Protein AF-A0A084AZI2-F1 (afdb_monomer_lite)

Radius of gyration: 21.78 Å; chains: 1; bounding box: 52×47×60 Å

Secondary structure (DSSP, 8-state):
--EE----HHHHHHHHHTT-GGGGGGS--SSTTEEEEEEEE-TT-EEEEEEEEEETTEEEEEEEEE-SS--S----EEEEEEEE-SSHHHHHHHHHHHHHHHHH--HHHHHHHHHHHHHT-----STTS-TT-HHHHHHHHHHHHHHHHHHTTT-SSPPPTTTTT----GGGT-TT----TT--TT-SS-EETTTHHHHHHHHHHTT-GGGGHHHHHHHHHHHHHHHHHHHHHH--SS----SEE-TTSPBP--

Organism: Stachybotrys chartarum (strain CBS 109288 / IBT 7711) (NCBI:txid1280523)

pLDDT: mean 93.21, std 4.09, range [63.84, 98.06]

Structure (mmCIF, N/CA/C/O backbone):
data_AF-A0A084AZI2-F1
#
_entry.id   AF-A0A084AZI2-F1
#
loop_
_atom_site.group_PDB
_atom_site.id
_atom_site.type_symbol
_atom_site.label_atom_id
_atom_site.label_alt_id
_atom_site.label_comp_id
_atom_site.label_asym_id
_atom_site.label_entity_id
_atom_site.label_seq_id
_atom_site.pdbx_PDB_ins_code
_atom_site.Cartn_x
_atom_site.Cartn_y
_atom_site.Cartn_z
_atom_site.occupancy
_atom_site.B_iso_or_equiv
_atom_site.auth_seq_id
_atom_site.auth_comp_id
_atom_site.auth_asym_id
_atom_site.auth_atom_id
_atom_site.pdbx_PDB_model_num
ATOM 1 N N . MET A 1 1 ? -12.463 15.803 -3.977 1.00 71.81 1 MET A N 1
ATOM 2 C CA . MET A 1 1 ? -11.148 15.971 -4.612 1.00 71.81 1 MET A CA 1
ATOM 3 C C . MET A 1 1 ? -10.381 14.684 -4.379 1.00 71.81 1 MET A C 1
ATOM 5 O O . MET A 1 1 ? -10.222 14.304 -3.223 1.00 71.81 1 MET A O 1
ATOM 9 N N . SER A 1 2 ? -10.079 13.957 -5.449 1.00 91.06 2 SER A N 1
ATOM 10 C CA . SER A 1 2 ? -9.084 12.880 -5.474 1.00 91.06 2 SER A CA 1
ATOM 11 C C . SER A 1 2 ? -7.707 13.485 -5.763 1.00 91.06 2 SER A C 1
ATOM 13 O O . SER A 1 2 ? -7.613 14.654 -6.146 1.00 91.06 2 SER A O 1
ATOM 15 N N . HIS A 1 3 ? -6.649 12.713 -5.540 1.00 93.12 3 HIS A N 1
ATOM 16 C CA . HIS A 1 3 ? -5.317 13.013 -6.052 1.00 93.12 3 HIS A CA 1
ATOM 17 C C . HIS A 1 3 ? -4.996 12.021 -7.164 1.00 93.12 3 HIS A C 1
ATOM 19 O O . HIS A 1 3 ? -5.172 10.823 -6.959 1.00 93.12 3 HIS A O 1
ATOM 25 N N . ARG A 1 4 ? -4.510 12.513 -8.303 1.00 95.00 4 ARG A N 1
ATOM 26 C CA . ARG A 1 4 ? -4.087 11.703 -9.443 1.00 95.00 4 ARG A CA 1
ATOM 27 C C . ARG A 1 4 ? -2.650 12.043 -9.801 1.00 95.00 4 ARG A C 1
ATOM 29 O O . ARG A 1 4 ? -2.303 13.214 -9.940 1.00 95.00 4 ARG A O 1
ATOM 36 N N . ASN A 1 5 ? -1.836 11.015 -9.987 1.00 94.81 5 ASN A N 1
ATOM 37 C CA . ASN A 1 5 ? -0.466 11.173 -10.451 1.00 94.81 5 ASN A CA 1
ATOM 38 C C . ASN A 1 5 ? -0.448 11.494 -11.955 1.00 94.81 5 ASN A C 1
ATOM 40 O O . ASN A 1 5 ? -0.453 10.591 -12.792 1.00 94.81 5 ASN A O 1
ATOM 44 N N . GLU A 1 6 ? -0.427 12.782 -12.294 1.00 93.00 6 GLU A N 1
ATOM 45 C CA . GLU A 1 6 ? -0.327 13.264 -13.684 1.00 93.00 6 GLU A CA 1
ATOM 46 C C . GLU A 1 6 ? 1.122 13.352 -14.182 1.00 93.00 6 GLU A C 1
ATOM 48 O O . GLU A 1 6 ? 1.381 13.336 -15.382 1.00 93.00 6 GLU A O 1
ATOM 53 N N . GLN A 1 7 ? 2.076 13.446 -13.256 1.00 92.75 7 GLN A N 1
ATOM 54 C CA . GLN A 1 7 ? 3.504 13.559 -13.538 1.00 92.75 7 GLN A CA 1
ATOM 55 C C . GLN A 1 7 ? 4.277 12.533 -12.713 1.00 92.75 7 GLN A C 1
ATOM 57 O O . GLN A 1 7 ? 3.850 12.149 -11.622 1.00 92.75 7 GLN A O 1
ATOM 62 N N . MET A 1 8 ? 5.443 12.119 -13.211 1.00 91.69 8 MET A N 1
ATOM 63 C CA . MET A 1 8 ? 6.304 11.153 -12.528 1.00 91.69 8 MET A CA 1
ATOM 64 C C . MET A 1 8 ? 7.765 11.625 -12.456 1.00 91.69 8 MET A C 1
ATOM 66 O O . MET A 1 8 ? 8.657 10.948 -12.965 1.00 91.69 8 MET A O 1
ATOM 70 N N . PRO A 1 9 ? 8.061 12.745 -11.775 1.00 91.69 9 PRO A N 1
ATOM 71 C CA . PRO A 1 9 ? 9.419 13.292 -11.732 1.00 91.69 9 PRO A CA 1
ATOM 72 C C . PRO A 1 9 ? 10.453 12.306 -11.161 1.00 91.69 9 PRO A C 1
ATOM 74 O O . PRO A 1 9 ? 11.600 12.292 -11.600 1.00 91.69 9 PRO A O 1
ATOM 77 N N . LEU A 1 10 ? 10.050 11.449 -10.212 1.00 88.94 10 LEU A N 1
ATOM 78 C CA . LEU A 1 10 ? 10.921 10.401 -9.672 1.00 88.94 10 LEU A CA 1
ATOM 79 C C . LEU A 1 10 ? 11.242 9.320 -10.715 1.00 88.94 10 LEU A C 1
ATOM 81 O O . LEU A 1 10 ? 12.391 8.904 -10.816 1.00 88.94 10 LEU A O 1
ATOM 85 N N . TRP A 1 11 ? 10.248 8.899 -11.499 1.00 92.19 11 TRP A N 1
ATOM 86 C CA . TRP A 1 11 ? 10.429 7.940 -12.591 1.00 92.19 11 TRP A CA 1
ATOM 87 C C . TRP A 1 11 ? 11.350 8.505 -13.670 1.00 92.19 11 TRP A C 1
ATOM 89 O O . TRP A 1 11 ? 12.290 7.842 -14.096 1.00 92.19 11 TRP A O 1
ATOM 99 N N . ASP A 1 12 ? 11.129 9.762 -14.060 1.00 93.69 12 ASP A N 1
ATOM 100 C CA . ASP A 1 12 ? 11.942 10.436 -15.071 1.00 93.69 12 ASP A CA 1
ATOM 101 C C . ASP A 1 12 ? 13.404 10.541 -14.639 1.00 93.69 12 ASP A C 1
ATOM 103 O O . ASP A 1 12 ? 14.311 10.234 -15.415 1.00 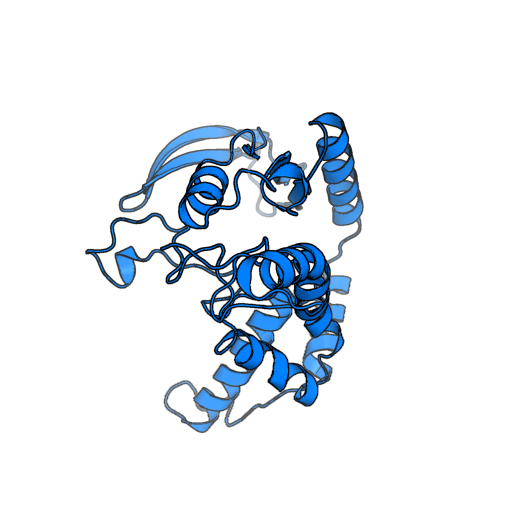93.69 12 ASP A O 1
ATOM 107 N N . PHE A 1 13 ? 13.635 10.917 -13.380 1.00 93.88 13 PHE A N 1
ATOM 108 C CA . PHE A 1 13 ? 14.965 10.923 -12.786 1.00 93.88 13 PHE A CA 1
ATOM 109 C C . PHE A 1 13 ? 15.597 9.525 -12.780 1.00 93.88 13 PHE A C 1
ATOM 111 O O . PHE A 1 13 ? 16.745 9.368 -13.198 1.00 93.88 13 PHE A O 1
ATOM 118 N N . GLN A 1 14 ? 14.853 8.509 -12.338 1.00 93.56 14 GLN A N 1
ATOM 119 C CA . GLN A 1 14 ? 15.339 7.137 -12.217 1.00 93.56 14 GLN A CA 1
ATOM 120 C C . GLN A 1 14 ? 15.735 6.535 -13.568 1.00 93.56 14 GLN A C 1
ATOM 122 O O . GLN A 1 14 ? 16.820 5.962 -13.674 1.00 93.56 14 GLN A O 1
ATOM 127 N N . LEU A 1 15 ? 14.902 6.689 -14.604 1.00 95.31 15 LEU A N 1
ATOM 128 C CA . LEU A 1 15 ? 15.207 6.167 -15.939 1.00 95.31 15 LEU A CA 1
ATOM 129 C C . LEU A 1 15 ? 16.447 6.825 -16.533 1.00 95.31 15 LEU A C 1
ATOM 131 O O . LEU A 1 15 ? 17.310 6.129 -17.070 1.00 95.31 15 LEU A O 1
ATOM 135 N N . LYS A 1 16 ? 16.587 8.141 -16.362 1.00 95.69 16 LYS A N 1
ATOM 136 C CA . LYS A 1 16 ? 17.777 8.866 -16.807 1.00 95.69 16 LYS A CA 1
ATOM 137 C C . LYS A 1 16 ? 19.033 8.406 -16.077 1.00 95.69 16 LYS A C 1
ATOM 139 O O . LYS A 1 16 ? 20.051 8.138 -16.713 1.00 95.69 16 LYS A O 1
ATOM 144 N N . GLN A 1 17 ? 18.956 8.283 -14.753 1.00 95.06 17 GLN A N 1
ATOM 145 C CA . GLN A 1 17 ? 20.072 7.846 -13.913 1.00 95.06 17 GLN A CA 1
ATOM 146 C C . GLN A 1 17 ? 20.533 6.421 -14.253 1.00 95.06 17 GLN A C 1
ATOM 148 O O . GLN A 1 17 ? 21.714 6.112 -14.121 1.00 95.06 17 GLN A O 1
ATOM 153 N N . GLN A 1 18 ? 19.613 5.561 -14.691 1.00 93.88 18 GLN A N 1
ATOM 154 C CA . GLN A 1 18 ? 19.893 4.168 -15.046 1.00 93.88 18 GLN A CA 1
ATOM 155 C C . GLN A 1 18 ? 20.101 3.945 -16.549 1.00 93.88 18 GLN A C 1
ATOM 157 O O . GLN A 1 18 ? 20.264 2.803 -16.963 1.00 93.88 18 GLN A O 1
ATOM 162 N N . HIS A 1 19 ? 20.119 4.998 -17.374 1.00 94.88 19 HIS A N 1
ATOM 163 C CA . HIS A 1 19 ? 20.247 4.897 -18.833 1.00 94.88 19 HIS A CA 1
ATOM 164 C C . HIS A 1 19 ? 19.160 4.017 -19.480 1.00 94.88 19 HIS A C 1
ATOM 166 O O . HIS A 1 19 ? 19.468 3.108 -20.255 1.00 94.88 19 HIS A O 1
ATOM 172 N N . LEU A 1 20 ? 17.893 4.274 -19.142 1.00 96.19 20 LEU A N 1
ATOM 173 C CA . LEU A 1 20 ? 16.713 3.519 -19.588 1.00 96.19 20 LEU A CA 1
ATOM 174 C C . LEU A 1 20 ? 15.710 4.347 -20.410 1.00 96.19 20 LEU A C 1
ATOM 176 O O . LEU A 1 20 ? 14.629 3.857 -20.728 1.00 96.19 20 LEU A O 1
ATOM 180 N N . ASP A 1 21 ? 16.029 5.597 -20.755 1.00 96.31 21 ASP A N 1
ATOM 181 C CA . ASP A 1 21 ? 15.096 6.480 -21.470 1.00 96.31 21 ASP A CA 1
ATOM 182 C C . ASP A 1 21 ? 14.646 5.927 -22.831 1.00 96.31 21 ASP A C 1
ATOM 184 O O . ASP A 1 21 ? 13.484 6.077 -23.197 1.00 96.31 21 ASP A O 1
ATOM 188 N N . ASP A 1 22 ? 15.531 5.245 -23.560 1.00 96.50 22 ASP A N 1
ATOM 189 C CA . ASP A 1 22 ? 15.252 4.655 -24.877 1.00 96.50 22 ASP A CA 1
ATOM 190 C C . ASP A 1 22 ? 14.296 3.451 -24.828 1.00 96.50 22 ASP A C 1
ATOM 192 O O . ASP A 1 22 ? 13.740 3.059 -25.851 1.00 96.50 22 ASP A O 1
ATOM 196 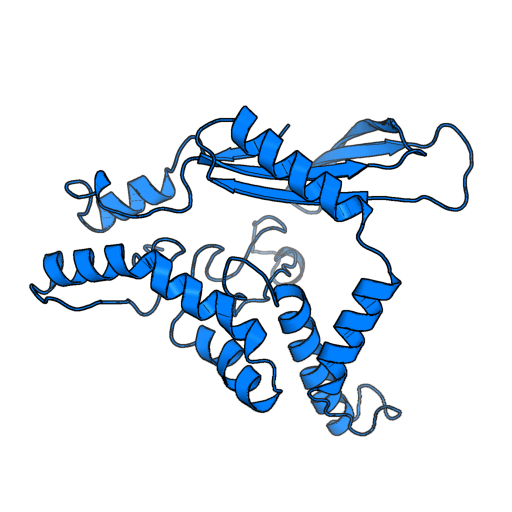N N . VAL A 1 23 ? 14.085 2.872 -23.645 1.00 96.25 23 VAL A N 1
ATOM 197 C CA . VAL A 1 23 ? 13.208 1.710 -23.415 1.00 96.25 23 VAL A CA 1
ATOM 198 C C . VAL A 1 23 ? 12.024 2.034 -22.502 1.00 96.25 23 VAL A C 1
ATOM 200 O O . VAL A 1 23 ? 11.309 1.131 -22.074 1.00 96.25 23 VAL A O 1
ATOM 203 N N . ARG A 1 24 ? 11.791 3.320 -22.218 1.00 95.44 24 ARG A N 1
ATOM 204 C CA . ARG A 1 24 ? 10.752 3.822 -21.307 1.00 95.44 24 ARG A CA 1
ATOM 205 C C . ARG A 1 24 ? 9.379 3.194 -21.532 1.00 95.44 24 ARG A C 1
ATOM 207 O O . ARG A 1 24 ? 8.767 2.738 -20.574 1.00 95.44 24 ARG A O 1
ATOM 214 N N . ASP A 1 25 ? 8.924 3.140 -22.779 1.00 94.75 25 ASP A N 1
ATOM 215 C CA . ASP A 1 25 ? 7.568 2.683 -23.118 1.00 94.75 25 ASP A CA 1
ATOM 216 C C . ASP A 1 25 ? 7.382 1.164 -22.967 1.00 94.75 25 ASP A C 1
ATOM 218 O O . ASP A 1 25 ? 6.263 0.659 -23.017 1.00 94.75 25 ASP A O 1
ATOM 222 N N . GLN A 1 26 ? 8.475 0.421 -22.766 1.00 96.00 26 GLN A N 1
ATOM 223 C CA . GLN A 1 26 ? 8.449 -1.016 -22.482 1.00 96.00 26 GLN A CA 1
ATOM 224 C C . GLN A 1 26 ? 8.394 -1.307 -20.977 1.00 96.00 26 GLN A C 1
ATOM 226 O O . GLN A 1 26 ? 8.134 -2.443 -20.579 1.00 96.00 26 GLN A O 1
ATOM 231 N N . LEU A 1 27 ? 8.676 -0.305 -20.138 1.00 96.25 27 LEU A N 1
ATOM 232 C CA . LEU A 1 27 ? 8.784 -0.473 -18.699 1.00 96.25 27 LEU A CA 1
ATOM 233 C C . LEU A 1 27 ? 7.424 -0.303 -18.019 1.00 96.25 27 LEU A C 1
ATOM 235 O O . LEU A 1 27 ? 6.751 0.719 -18.131 1.00 96.25 27 LEU A O 1
ATOM 239 N N . TYR A 1 28 ? 7.057 -1.305 -17.230 1.00 95.44 28 TYR A N 1
ATOM 240 C CA . TYR A 1 28 ? 5.923 -1.253 -16.323 1.00 95.44 28 TYR A CA 1
ATOM 241 C C . TYR A 1 28 ? 6.149 -0.206 -15.223 1.00 95.44 28 TYR A C 1
ATOM 243 O O . TYR A 1 28 ? 7.189 -0.206 -14.562 1.00 95.44 28 TYR A O 1
ATOM 251 N N . THR A 1 29 ? 5.145 0.635 -14.963 1.00 93.38 29 THR A N 1
ATOM 252 C CA . THR A 1 29 ? 5.116 1.529 -13.801 1.00 93.38 29 THR A CA 1
ATOM 253 C C . THR A 1 29 ? 3.711 1.595 -13.193 1.00 93.38 29 THR A C 1
ATOM 255 O O . THR A 1 29 ? 2.744 1.859 -13.909 1.00 93.38 29 THR A O 1
ATOM 258 N N . PRO A 1 30 ? 3.574 1.408 -11.868 1.00 92.81 30 PRO A N 1
ATOM 259 C CA . PRO A 1 30 ? 2.298 1.546 -11.171 1.00 92.81 30 PRO A CA 1
ATOM 260 C C . PRO A 1 30 ? 1.986 2.993 -10.753 1.00 92.81 30 PRO A C 1
ATOM 262 O O . PRO A 1 30 ? 1.019 3.231 -10.031 1.00 92.81 30 PRO A O 1
ATOM 265 N N . MET A 1 31 ? 2.845 3.960 -11.102 1.00 91.25 31 MET A N 1
ATOM 266 C CA . MET A 1 31 ? 2.761 5.325 -10.574 1.00 91.25 31 MET A CA 1
ATOM 267 C C . MET A 1 31 ? 1.943 6.260 -11.460 1.00 91.25 31 MET A C 1
ATOM 269 O O . MET A 1 31 ? 1.178 7.054 -10.914 1.00 91.25 31 MET A O 1
ATOM 273 N N . LEU A 1 32 ? 2.091 6.186 -12.788 1.00 93.12 32 LEU A N 1
ATOM 274 C CA . LEU A 1 32 ? 1.356 7.052 -13.716 1.00 93.12 32 LEU A CA 1
ATOM 275 C C . LEU A 1 32 ? -0.135 6.768 -13.618 1.00 93.12 32 LEU A C 1
ATOM 277 O O . LEU A 1 32 ? -0.516 5.602 -13.533 1.00 93.12 32 LEU A O 1
ATOM 281 N N . ASN A 1 33 ? -0.977 7.800 -13.667 1.00 95.19 33 ASN A N 1
ATOM 282 C CA . ASN A 1 33 ? -2.435 7.645 -13.663 1.00 95.19 33 ASN A CA 1
ATOM 283 C C . ASN A 1 33 ? -2.994 6.920 -12.426 1.00 95.19 33 ASN A C 1
ATOM 285 O O . ASN A 1 33 ? -4.175 6.580 -12.395 1.00 95.19 33 ASN A O 1
ATOM 289 N N . ASN A 1 34 ? -2.170 6.704 -11.396 1.00 95.00 34 ASN A N 1
ATOM 290 C CA . ASN A 1 34 ? -2.621 6.186 -10.118 1.00 95.00 34 ASN A CA 1
ATOM 291 C C . ASN A 1 34 ? -3.390 7.291 -9.396 1.00 95.00 34 ASN A C 1
ATOM 293 O O . ASN A 1 34 ? -2.852 8.371 -9.132 1.00 95.00 34 ASN A O 1
ATOM 297 N N . GLU A 1 35 ? -4.655 7.023 -9.105 1.00 95.88 35 GLU A N 1
ATOM 298 C CA . GLU A 1 35 ? -5.567 7.974 -8.495 1.00 95.88 35 GLU A CA 1
ATOM 299 C C . GLU A 1 35 ? -6.099 7.418 -7.179 1.00 95.88 35 GLU A C 1
ATOM 301 O O . GLU A 1 35 ? -6.474 6.246 -7.078 1.00 95.88 35 GLU A O 1
ATOM 306 N N . PHE A 1 36 ? -6.115 8.260 -6.146 1.00 93.88 36 PHE A N 1
ATOM 307 C CA . PHE A 1 36 ? -6.505 7.853 -4.807 1.00 93.88 36 PHE A CA 1
ATOM 308 C C . PHE A 1 36 ? -7.326 8.893 -4.052 1.00 93.88 36 PHE A C 1
ATOM 310 O O . PHE A 1 36 ? -7.186 10.110 -4.217 1.00 93.88 36 PHE A O 1
ATOM 317 N N . ARG A 1 37 ? -8.220 8.389 -3.192 1.00 91.50 37 ARG A N 1
ATOM 318 C CA . ARG A 1 37 ? -9.082 9.204 -2.331 1.00 91.50 37 ARG A CA 1
ATOM 319 C C . ARG A 1 37 ? -9.584 8.424 -1.120 1.00 91.50 37 ARG A C 1
ATOM 321 O O . ARG A 1 37 ? -9.945 7.254 -1.222 1.00 91.50 37 ARG A O 1
ATOM 328 N N . LEU A 1 38 ? -9.721 9.147 -0.010 1.00 90.75 38 LEU A N 1
ATOM 329 C CA . LEU A 1 38 ? -10.528 8.756 1.140 1.00 90.75 38 LEU A CA 1
ATOM 330 C C . LEU A 1 38 ? -11.964 9.279 0.985 1.00 90.75 38 LEU A C 1
ATOM 332 O O . LEU A 1 38 ? -12.192 10.483 0.816 1.00 90.75 38 LEU A O 1
ATOM 336 N N . TRP A 1 39 ? -12.937 8.383 1.066 1.00 89.75 39 TRP A N 1
ATOM 337 C CA . TRP A 1 39 ? -14.354 8.708 1.149 1.00 89.75 39 TRP A CA 1
ATOM 338 C C . TRP A 1 39 ? -14.850 8.435 2.566 1.00 89.75 39 TRP A C 1
ATOM 340 O O . TRP A 1 39 ? -14.660 7.343 3.096 1.00 89.75 39 TRP A O 1
ATOM 350 N N . ILE A 1 40 ? -15.468 9.442 3.181 1.00 90.94 40 ILE A N 1
ATOM 351 C CA . ILE A 1 40 ? -16.081 9.341 4.504 1.00 90.94 40 ILE A CA 1
ATOM 352 C C . ILE A 1 40 ? -17.535 9.764 4.367 1.00 90.94 40 ILE A C 1
ATOM 354 O O . ILE A 1 40 ? -17.823 10.833 3.823 1.00 90.94 40 ILE A O 1
ATOM 358 N N . TYR A 1 41 ? -18.437 8.946 4.890 1.00 89.44 41 TYR A N 1
ATOM 359 C CA . TYR A 1 41 ? -19.866 9.208 4.877 1.00 89.44 41 TYR A CA 1
ATOM 360 C C . TYR A 1 41 ? -20.503 8.873 6.215 1.00 89.44 41 TYR A C 1
ATOM 362 O O . TYR A 1 41 ? -20.136 7.911 6.885 1.00 89.44 41 TYR A O 1
ATOM 370 N N . SER A 1 42 ? -21.509 9.657 6.570 1.00 91.62 42 SER A N 1
ATOM 371 C CA . SER A 1 42 ? -22.456 9.332 7.621 1.00 91.62 42 SER A CA 1
ATOM 372 C C . SER A 1 42 ? -23.800 9.944 7.243 1.00 91.62 42 SER A C 1
ATOM 374 O O . SER A 1 42 ? -23.821 11.119 6.875 1.00 91.62 42 SER A O 1
ATOM 376 N N . PRO A 1 43 ? -24.928 9.227 7.391 1.00 90.56 43 PRO A N 1
ATOM 377 C CA . PRO A 1 43 ? -26.244 9.829 7.182 1.00 90.56 43 PRO A CA 1
ATOM 378 C C . PRO A 1 43 ? -26.567 10.891 8.250 1.00 90.56 43 PRO A C 1
ATOM 380 O O . PRO A 1 43 ? -27.537 11.632 8.126 1.00 90.56 43 PRO A O 1
ATOM 383 N N . GLN A 1 44 ? -25.768 10.961 9.321 1.00 94.75 44 GLN A N 1
ATOM 384 C CA . GLN A 1 44 ? -25.968 11.854 10.461 1.00 94.75 44 GLN A CA 1
ATOM 385 C C . GLN A 1 44 ? -25.072 13.093 10.426 1.00 94.75 44 GLN A C 1
ATOM 387 O O . GLN A 1 44 ? -25.199 13.943 11.308 1.00 94.75 44 GLN A O 1
ATOM 392 N N . LEU A 1 45 ? -24.150 13.183 9.465 1.00 95.00 45 LEU A N 1
ATOM 393 C CA . LEU A 1 45 ? -23.170 14.256 9.399 1.00 95.00 45 LEU A CA 1
ATOM 394 C C . LEU A 1 45 ? -23.216 14.949 8.041 1.00 95.00 45 LEU A C 1
ATOM 396 O O . LEU A 1 45 ? -23.430 14.327 7.005 1.00 95.00 45 LEU A O 1
ATOM 400 N N . ARG A 1 46 ? -22.944 16.250 8.051 1.00 94.44 46 ARG A N 1
ATOM 401 C CA . ARG A 1 46 ? -22.753 17.071 6.853 1.00 94.44 46 ARG A CA 1
ATOM 402 C C . ARG A 1 46 ? -21.346 17.666 6.836 1.00 94.44 46 ARG A C 1
ATOM 404 O O . ARG A 1 46 ? -20.752 17.806 7.912 1.00 94.44 46 ARG A O 1
ATOM 411 N N . PRO A 1 47 ? -20.815 18.054 5.663 1.00 94.44 47 PRO A N 1
ATOM 412 C CA . PRO A 1 47 ? -19.582 18.828 5.591 1.00 94.44 47 PRO A CA 1
ATOM 413 C C . PRO A 1 47 ? -19.636 20.027 6.544 1.00 94.44 47 PRO A C 1
ATOM 415 O O . PRO A 1 47 ? -20.597 20.796 6.537 1.00 94.44 47 PRO A O 1
ATOM 418 N N . GLY A 1 48 ? -18.641 20.122 7.419 1.00 94.12 48 GLY A N 1
ATOM 419 C CA . GLY A 1 48 ? -18.434 21.255 8.309 1.00 94.12 48 GLY A CA 1
ATOM 420 C C . GLY A 1 48 ? -17.425 22.241 7.727 1.00 94.12 48 GLY A C 1
ATOM 421 O O . GLY A 1 48 ? -17.164 22.273 6.523 1.00 94.12 48 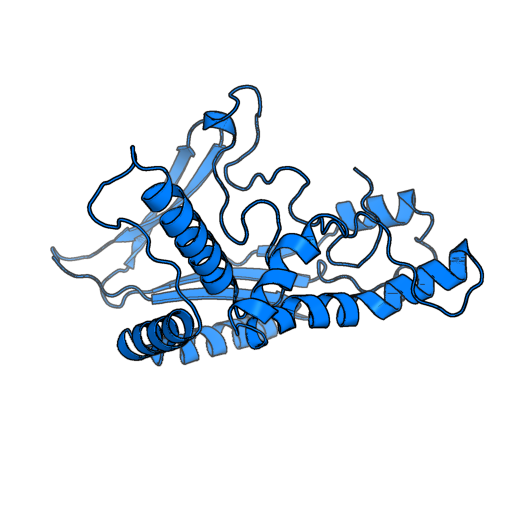GLY A O 1
ATOM 422 N N . ASN A 1 49 ? -16.821 23.036 8.606 1.00 94.81 49 ASN A N 1
ATOM 423 C CA . ASN A 1 49 ? -15.802 23.999 8.214 1.00 94.81 49 ASN A CA 1
ATOM 424 C C . ASN A 1 49 ? -14.539 23.296 7.708 1.00 94.81 49 ASN A C 1
ATOM 426 O O . ASN A 1 49 ? -14.086 22.293 8.269 1.00 94.81 49 ASN A O 1
ATOM 430 N N . ILE A 1 50 ? -13.944 23.872 6.670 1.00 95.81 50 ILE A N 1
ATOM 431 C CA . ILE A 1 50 ? -12.584 23.547 6.261 1.00 95.81 50 ILE A CA 1
ATOM 432 C C . ILE A 1 50 ? -11.648 24.407 7.103 1.00 95.81 50 ILE A C 1
ATOM 434 O O . ILE A 1 50 ? -11.787 25.628 7.139 1.00 95.81 50 ILE A O 1
ATOM 438 N N . THR A 1 51 ? -10.703 23.771 7.783 1.00 96.44 51 THR A N 1
ATOM 439 C CA . THR A 1 51 ? -9.703 24.451 8.606 1.00 96.44 51 THR A CA 1
ATOM 440 C C . THR A 1 51 ? -8.321 24.293 7.994 1.00 96.44 51 THR A C 1
ATOM 442 O O . THR A 1 51 ? -8.093 23.503 7.076 1.00 96.44 51 THR A O 1
ATOM 445 N N . SER A 1 52 ? -7.367 25.081 8.463 1.00 97.75 52 SER A N 1
ATOM 446 C CA . SER A 1 52 ? -5.954 24.896 8.150 1.00 97.75 52 SER A CA 1
ATOM 447 C C . SER A 1 52 ? -5.143 25.212 9.393 1.00 97.75 52 SER A C 1
ATOM 449 O O . SER A 1 52 ? -5.596 25.964 10.257 1.00 97.75 52 SER A O 1
ATOM 451 N N . GLY A 1 53 ? -3.970 24.611 9.510 1.00 97.31 53 GLY A N 1
ATOM 452 C CA . GLY A 1 53 ? -3.124 24.791 10.678 1.00 97.31 53 GLY A CA 1
ATOM 453 C C . GLY A 1 53 ? -1.813 24.044 10.543 1.00 97.31 53 GLY A C 1
ATOM 454 O O . GLY A 1 53 ? -1.442 23.614 9.453 1.00 97.31 53 GLY A O 1
ATOM 455 N N . ASN A 1 54 ? -1.137 23.885 11.675 1.00 95.69 54 ASN A N 1
ATOM 456 C CA . ASN A 1 54 ? 0.115 23.153 11.777 1.00 95.69 54 ASN A CA 1
ATOM 457 C C . ASN A 1 54 ? -0.041 22.020 12.792 1.00 95.69 54 ASN A C 1
ATOM 459 O O . ASN A 1 54 ? -0.472 22.252 13.922 1.00 95.69 54 ASN A O 1
ATOM 463 N N . TYR A 1 55 ? 0.316 20.806 12.387 1.00 93.38 55 TYR A N 1
ATOM 464 C CA . TYR A 1 55 ? 0.552 19.678 13.279 1.00 93.38 55 TYR A CA 1
ATOM 465 C C . TYR A 1 55 ? 2.063 19.528 13.438 1.00 93.38 55 TYR A C 1
ATOM 467 O O . TYR A 1 55 ? 2.744 19.161 12.484 1.00 93.38 55 TYR A O 1
ATOM 475 N N . VAL A 1 56 ? 2.587 19.856 14.624 1.00 93.19 56 VAL A N 1
ATOM 476 C CA . VAL A 1 56 ? 4.031 19.877 14.917 1.00 93.19 56 VAL A CA 1
ATOM 477 C C . VAL A 1 56 ? 4.782 20.806 13.949 1.00 93.19 56 VAL A C 1
ATOM 479 O O . VAL A 1 56 ? 4.797 22.018 14.152 1.00 93.19 56 VAL A O 1
ATOM 482 N N . ASN A 1 57 ? 5.366 20.258 12.884 1.00 90.19 57 ASN A N 1
ATOM 483 C CA . ASN A 1 57 ? 6.125 20.941 11.835 1.00 90.19 57 ASN A CA 1
ATOM 484 C C . ASN A 1 57 ? 5.457 20.855 10.446 1.00 90.19 57 ASN A C 1
ATOM 486 O O . ASN A 1 57 ? 6.044 21.305 9.466 1.00 90.19 57 ASN A O 1
ATOM 490 N N . THR A 1 58 ? 4.268 20.254 10.344 1.00 93.38 58 THR A N 1
ATOM 491 C CA . THR A 1 58 ? 3.591 19.960 9.074 1.00 93.38 58 THR A CA 1
ATOM 492 C C . THR A 1 58 ? 2.314 20.783 8.937 1.00 93.38 58 THR A C 1
ATOM 494 O O . THR A 1 58 ? 1.407 20.688 9.768 1.00 93.38 58 THR A O 1
ATOM 497 N N . THR A 1 59 ? 2.222 21.585 7.875 1.00 95.19 59 THR A N 1
ATOM 498 C CA . THR A 1 59 ? 0.990 22.298 7.521 1.00 95.19 59 THR A CA 1
ATOM 499 C C . THR A 1 59 ? -0.081 21.302 7.079 1.00 95.19 59 THR A C 1
ATOM 501 O O . THR A 1 59 ? 0.207 20.315 6.402 1.00 95.19 59 THR A O 1
ATOM 504 N N . PHE A 1 60 ? -1.338 21.547 7.440 1.00 94.56 60 PHE A N 1
ATOM 505 C CA . PHE A 1 60 ? -2.452 20.706 7.007 1.00 94.56 60 PHE A CA 1
ATOM 506 C C . PHE A 1 60 ? -3.680 21.529 6.627 1.00 94.56 60 PHE A C 1
ATOM 508 O O . PHE A 1 60 ? -3.887 22.648 7.104 1.00 94.56 60 PHE A O 1
ATOM 515 N N . LYS A 1 61 ? -4.534 20.913 5.807 1.00 94.75 61 LYS A N 1
ATOM 516 C CA . LYS A 1 61 ? -5.908 21.342 5.545 1.00 94.75 61 LYS A CA 1
ATOM 517 C C . LYS A 1 61 ? -6.860 20.307 6.139 1.00 94.75 61 LYS A C 1
ATOM 519 O O . LYS A 1 61 ? -6.813 19.138 5.768 1.00 94.75 61 LYS A O 1
ATOM 524 N N . GLY A 1 62 ? -7.686 20.728 7.089 1.00 93.75 62 GLY A N 1
ATOM 525 C CA . GLY A 1 62 ? -8.642 19.876 7.787 1.00 93.75 62 GLY A CA 1
ATOM 526 C C . GLY A 1 62 ? -10.012 19.932 7.127 1.00 93.75 62 GLY A C 1
ATOM 527 O O . GLY A 1 62 ? -10.531 21.014 6.858 1.00 93.75 62 GLY A O 1
ATOM 528 N N . PHE A 1 63 ? -10.617 18.771 6.895 1.00 91.94 63 PHE A N 1
ATOM 529 C CA . PHE A 1 63 ? -12.000 18.649 6.440 1.00 91.94 63 PHE A CA 1
ATOM 530 C C . PHE A 1 63 ? -12.823 18.083 7.592 1.00 91.94 63 PHE A C 1
ATOM 532 O O . PHE A 1 63 ? -12.544 16.981 8.060 1.00 91.94 63 PHE A O 1
ATOM 539 N N . SER A 1 64 ? -13.804 18.843 8.078 1.00 92.62 64 SER A N 1
ATOM 540 C CA . SER A 1 64 ? -14.639 18.413 9.200 1.00 92.62 64 SER A CA 1
ATOM 541 C C . SER A 1 64 ? -16.000 17.901 8.739 1.00 92.62 64 SER A C 1
ATOM 543 O O . SER A 1 64 ? -16.524 18.293 7.695 1.00 92.62 64 SER A O 1
ATOM 545 N N . LEU A 1 65 ? -16.579 17.023 9.552 1.00 93.25 65 LEU A N 1
ATOM 546 C CA . LEU A 1 65 ? -17.967 16.592 9.469 1.00 93.25 65 LEU A CA 1
ATOM 547 C C . LEU A 1 65 ? -18.679 17.055 10.743 1.00 93.25 65 LEU A C 1
ATOM 549 O O . LEU A 1 65 ? -18.118 16.965 11.833 1.00 93.25 65 LEU A O 1
ATOM 553 N N . SER A 1 66 ? -19.897 17.573 10.608 1.00 94.00 66 SER A N 1
ATOM 554 C CA . SER A 1 66 ? -20.670 18.145 11.714 1.00 94.00 66 SER A CA 1
ATOM 555 C C . SER A 1 66 ? -22.084 17.575 11.758 1.00 94.00 66 SER A C 1
ATOM 557 O O . SER A 1 66 ? -22.692 17.324 10.718 1.00 94.00 66 SER A O 1
ATOM 559 N N . SER A 1 67 ? -22.607 17.367 12.967 1.00 94.75 67 SER A N 1
ATOM 560 C CA . SER A 1 67 ? -24.015 17.030 13.187 1.00 94.75 67 SER A CA 1
ATOM 561 C C . SER A 1 67 ? -24.842 18.308 13.291 1.00 94.75 67 SER A C 1
ATOM 563 O O . SER A 1 67 ? -24.371 19.313 13.823 1.00 94.75 67 SER A O 1
ATOM 565 N N . THR A 1 68 ? -26.085 18.274 12.820 1.00 88.44 68 THR A N 1
ATOM 566 C CA . THR A 1 68 ? -27.063 19.355 13.037 1.00 88.44 68 THR A CA 1
ATOM 567 C C . THR A 1 68 ? -27.718 19.297 14.412 1.00 88.44 68 THR A C 1
ATOM 569 O O . THR A 1 68 ? -28.316 20.273 14.848 1.00 88.44 68 THR A O 1
ATOM 572 N N . GLU A 1 69 ? -27.609 18.157 15.091 1.00 92.50 69 GLU A N 1
ATOM 573 C CA . GLU A 1 69 ? -28.264 17.877 16.365 1.00 92.50 69 GLU A CA 1
ATOM 574 C C . GLU A 1 69 ? -27.288 17.217 17.339 1.00 92.50 69 GLU A C 1
ATOM 576 O O . GLU A 1 69 ? -26.337 16.536 16.938 1.00 92.50 69 GLU A O 1
ATOM 581 N N . ASN A 1 70 ? -27.560 17.345 18.635 1.00 94.00 70 ASN A N 1
ATOM 582 C CA . ASN A 1 70 ? -26.801 16.636 19.656 1.00 94.00 70 ASN A CA 1
ATOM 583 C C . ASN A 1 70 ? -27.091 15.130 19.576 1.00 94.00 70 ASN A C 1
ATOM 585 O O . ASN A 1 70 ? -28.196 14.684 19.880 1.00 94.00 70 ASN A O 1
ATOM 589 N N . LYS A 1 71 ? -26.085 14.335 19.196 1.00 93.50 71 LYS A N 1
ATOM 590 C CA . LYS A 1 71 ? -26.170 12.868 19.122 1.00 93.50 71 LYS A CA 1
ATOM 591 C C . LYS A 1 71 ? -25.037 12.224 19.917 1.00 93.50 71 LYS A C 1
ATOM 593 O O . LYS A 1 71 ? -23.929 12.745 19.970 1.00 93.50 71 LYS A O 1
ATOM 598 N N . LYS A 1 72 ? -25.325 11.074 20.536 1.00 94.50 72 LYS A N 1
ATOM 599 C CA . LYS A 1 72 ? -24.352 10.280 21.318 1.00 94.50 72 LYS A CA 1
ATOM 600 C C . LYS A 1 72 ? -23.724 9.124 20.531 1.00 94.50 72 LYS A C 1
ATOM 602 O O . LYS A 1 72 ? -22.808 8.482 21.028 1.00 94.50 72 LYS A O 1
ATOM 607 N N . LYS A 1 73 ? -24.251 8.819 19.343 1.00 94.62 73 LYS A N 1
ATOM 608 C CA . LYS A 1 73 ? -23.813 7.716 18.479 1.00 94.62 73 LYS A CA 1
ATOM 609 C C . LYS A 1 73 ? -23.811 8.192 17.031 1.00 94.62 73 LYS A C 1
ATOM 611 O O . LYS A 1 73 ? -24.765 8.857 16.626 1.00 94.62 73 LYS A O 1
ATOM 616 N N . PHE A 1 74 ? -22.768 7.842 16.287 1.00 92.88 74 PHE A N 1
ATOM 617 C CA . PHE A 1 74 ? -22.607 8.165 14.874 1.00 92.88 74 PHE A CA 1
ATOM 618 C C . PHE A 1 74 ? -22.160 6.930 14.108 1.00 92.88 74 PHE A C 1
ATOM 620 O O . PHE A 1 74 ? -21.213 6.263 14.522 1.00 92.88 74 PHE A O 1
ATOM 627 N N . ASP A 1 75 ? -22.800 6.693 12.973 1.00 90.19 75 ASP A N 1
ATOM 628 C CA . ASP A 1 75 ? -22.418 5.656 12.032 1.00 90.19 75 ASP A CA 1
ATOM 629 C C . ASP A 1 75 ? -21.573 6.286 10.932 1.00 90.19 75 ASP A C 1
ATOM 631 O O . ASP A 1 75 ? -22.055 7.117 10.158 1.00 90.19 75 ASP A O 1
ATOM 635 N N . LEU A 1 76 ? -20.295 5.912 10.885 1.00 90.62 76 LEU A N 1
ATOM 636 C CA . LEU A 1 76 ? -19.354 6.356 9.864 1.00 90.62 76 LEU A CA 1
ATOM 637 C C . LEU A 1 76 ? -18.989 5.194 8.949 1.00 90.62 76 LEU A C 1
ATOM 639 O O . LEU A 1 76 ? -18.679 4.090 9.398 1.00 90.62 76 LEU A O 1
ATOM 643 N N . LYS A 1 77 ? -18.987 5.475 7.653 1.00 89.50 77 LYS A N 1
ATOM 644 C CA . LYS A 1 77 ? -18.471 4.602 6.609 1.00 89.50 77 LYS A CA 1
ATOM 645 C C . LYS A 1 77 ? -17.234 5.253 6.024 1.00 89.50 77 LYS A C 1
ATOM 647 O O . LYS A 1 77 ? -17.243 6.445 5.720 1.00 89.50 77 LYS A O 1
ATOM 652 N N . ILE A 1 78 ? -16.176 4.465 5.907 1.00 90.06 78 ILE A N 1
ATOM 653 C CA . ILE A 1 78 ? -14.893 4.903 5.377 1.00 90.06 78 ILE A CA 1
ATOM 654 C C . ILE A 1 78 ? -14.518 3.938 4.262 1.00 90.06 78 ILE A C 1
ATOM 656 O O . ILE A 1 78 ? -14.512 2.727 4.471 1.00 90.06 78 ILE A O 1
ATOM 660 N N . ALA A 1 79 ? -14.218 4.482 3.091 1.00 90.69 79 ALA A N 1
ATOM 661 C CA . ALA A 1 79 ? -13.721 3.733 1.951 1.00 90.69 79 ALA A CA 1
ATOM 662 C C . ALA A 1 79 ? -12.472 4.419 1.403 1.00 90.69 79 ALA A C 1
ATOM 664 O O . ALA A 1 79 ? -12.397 5.648 1.341 1.00 90.69 79 ALA A O 1
ATOM 665 N N . LEU A 1 80 ? -11.491 3.618 1.003 1.00 90.00 80 LEU A N 1
ATOM 666 C CA . LEU A 1 80 ? -10.305 4.079 0.301 1.00 90.00 80 LEU A CA 1
ATOM 667 C C . LEU A 1 80 ? -10.310 3.434 -1.074 1.00 90.00 80 LEU A C 1
ATOM 669 O O . LEU A 1 80 ? -10.494 2.225 -1.191 1.00 90.00 80 LEU A O 1
ATOM 673 N N . CYS A 1 81 ? -10.105 4.242 -2.103 1.00 91.88 81 CYS A N 1
ATOM 674 C CA . CYS A 1 81 ? -9.855 3.752 -3.448 1.00 91.88 81 CYS A CA 1
ATOM 675 C C . CYS A 1 81 ? -8.482 4.251 -3.871 1.00 91.88 81 CYS A C 1
ATOM 677 O O . CYS A 1 81 ? -8.203 5.442 -3.731 1.00 91.88 81 CYS A O 1
ATOM 679 N N . GLN A 1 82 ? -7.653 3.336 -4.357 1.00 92.81 82 GLN A N 1
ATOM 680 C CA . GLN A 1 82 ? -6.413 3.604 -5.064 1.00 92.81 82 GLN A CA 1
ATOM 681 C C . GLN A 1 82 ? -6.408 2.679 -6.276 1.00 92.81 82 GLN A C 1
ATOM 683 O O . GLN A 1 82 ? -6.517 1.466 -6.108 1.00 92.81 82 GLN A O 1
ATOM 688 N N . THR A 1 83 ? -6.306 3.232 -7.478 1.00 92.38 83 THR A N 1
ATOM 689 C CA . THR A 1 83 ? -6.179 2.422 -8.691 1.00 92.38 83 THR A CA 1
ATOM 690 C C . THR A 1 83 ? -5.578 3.248 -9.823 1.00 92.38 83 THR A C 1
ATOM 692 O O . THR A 1 83 ? -5.794 4.461 -9.890 1.00 92.38 83 THR A O 1
ATOM 695 N N . GLN A 1 84 ? -4.825 2.596 -10.709 1.00 93.44 84 GLN A N 1
ATOM 696 C CA . GLN A 1 84 ? -4.516 3.169 -12.014 1.00 93.44 84 GLN A CA 1
ATOM 697 C C . GLN A 1 84 ? -5.767 3.076 -12.882 1.00 93.44 84 GLN A C 1
ATOM 699 O O . GLN A 1 84 ? -6.319 1.994 -13.053 1.00 93.44 84 GLN A O 1
ATOM 704 N N . ALA A 1 85 ? -6.208 4.211 -13.405 1.00 94.12 85 ALA A N 1
ATOM 705 C CA . ALA A 1 85 ? -7.371 4.301 -14.279 1.00 94.12 85 ALA A CA 1
ATOM 706 C C . ALA A 1 85 ? -7.042 5.227 -15.441 1.00 94.12 85 ALA A C 1
ATOM 708 O O . ALA A 1 85 ? -6.349 6.224 -15.230 1.00 94.12 85 ALA A O 1
ATOM 709 N N . ASP A 1 86 ? -7.563 4.977 -16.635 1.00 93.25 86 ASP A N 1
ATOM 710 C CA . ASP A 1 86 ? -7.257 5.797 -17.812 1.00 93.25 86 ASP A CA 1
ATOM 711 C C . ASP A 1 86 ? -7.805 7.220 -17.667 1.00 93.25 86 ASP A C 1
ATOM 713 O O . ASP A 1 86 ? -7.216 8.185 -18.155 1.00 93.25 86 ASP A O 1
ATOM 717 N N . ASN A 1 87 ? -8.908 7.372 -16.934 1.00 94.38 87 ASN A N 1
ATOM 718 C CA . ASN A 1 87 ? -9.547 8.654 -16.663 1.00 94.38 87 ASN A CA 1
ATOM 719 C C . ASN A 1 87 ? -10.305 8.652 -15.322 1.00 94.38 87 ASN A C 1
ATOM 721 O O . ASN A 1 87 ? -10.438 7.628 -14.649 1.00 94.38 87 ASN A O 1
ATOM 725 N N . HIS A 1 88 ? -10.807 9.829 -14.939 1.00 94.25 88 HIS A N 1
ATOM 726 C CA . HIS A 1 88 ? -11.514 10.024 -13.674 1.00 94.25 88 HIS A CA 1
ATOM 727 C C . HIS A 1 88 ? -12.836 9.244 -13.588 1.00 94.25 88 HIS A C 1
ATOM 729 O O . HIS A 1 88 ? -13.196 8.787 -12.506 1.00 94.25 88 HIS A O 1
ATOM 735 N N . ASP A 1 89 ? -13.555 9.059 -14.697 1.00 95.19 89 ASP A N 1
ATOM 736 C CA . ASP A 1 89 ? -14.856 8.375 -14.696 1.00 95.19 89 ASP A CA 1
ATOM 737 C C . ASP A 1 89 ? -14.699 6.869 -14.445 1.00 95.19 89 ASP A C 1
ATOM 739 O O . ASP A 1 89 ? -15.466 6.261 -13.686 1.00 95.19 89 ASP A O 1
ATOM 743 N N . GLU A 1 90 ? -13.657 6.264 -15.015 1.00 94.81 90 GLU A N 1
ATOM 744 C CA . GLU A 1 90 ? -13.279 4.883 -14.720 1.00 94.81 90 GLU A CA 1
ATOM 745 C C . GLU A 1 90 ? -12.892 4.724 -13.243 1.00 94.81 90 GLU A C 1
ATOM 747 O O . GLU A 1 90 ? -13.392 3.824 -12.554 1.00 94.81 90 GLU A O 1
ATOM 752 N N . TRP A 1 91 ? -12.070 5.643 -12.723 1.00 95.75 91 TRP A N 1
ATOM 753 C CA . TRP A 1 91 ? -11.700 5.658 -11.309 1.00 95.75 91 TRP A CA 1
ATOM 754 C C . TRP A 1 91 ? -12.929 5.806 -10.398 1.00 95.75 91 TRP A C 1
ATOM 756 O O . TRP A 1 91 ? -13.093 5.046 -9.439 1.00 95.75 91 TRP A O 1
ATOM 766 N N . MET A 1 92 ? -13.844 6.723 -10.725 1.00 94.06 92 MET A N 1
ATOM 767 C CA . MET A 1 92 ? -15.103 6.929 -10.003 1.00 94.06 92 MET A CA 1
ATOM 768 C C . MET A 1 92 ? -15.973 5.673 -10.008 1.00 94.06 92 MET A C 1
ATOM 770 O O . MET A 1 92 ? -16.557 5.327 -8.981 1.00 94.06 92 MET A O 1
ATOM 774 N N . THR A 1 93 ? -16.020 4.943 -11.122 1.00 93.69 93 THR A N 1
ATOM 775 C CA . THR A 1 93 ? -16.714 3.650 -11.208 1.00 93.69 93 THR A CA 1
ATOM 776 C C . THR A 1 93 ? -16.076 2.606 -10.284 1.00 93.69 93 THR A C 1
ATOM 778 O O . THR A 1 93 ? -16.774 1.784 -9.686 1.00 93.69 93 THR A O 1
ATOM 781 N N . GLY A 1 94 ? -14.748 2.621 -10.137 1.00 92.81 94 GLY A N 1
ATOM 782 C CA . GLY A 1 94 ? -14.021 1.814 -9.152 1.00 92.81 94 GLY A CA 1
ATOM 783 C C . GLY A 1 94 ? -14.360 2.188 -7.708 1.00 92.81 94 GLY A C 1
ATOM 784 O O . GLY A 1 94 ? -14.691 1.312 -6.906 1.00 92.81 94 GLY A O 1
ATOM 785 N N . LEU A 1 95 ? -14.354 3.484 -7.386 1.00 92.38 95 LEU A N 1
ATOM 786 C CA . LEU A 1 95 ? -14.731 3.983 -6.063 1.00 92.38 95 LEU A CA 1
ATOM 787 C C . LEU A 1 95 ? -16.167 3.588 -5.700 1.00 92.38 95 LEU A C 1
ATOM 789 O O . LEU A 1 95 ? -16.386 3.096 -4.596 1.00 92.38 95 LEU A O 1
ATOM 793 N N . THR A 1 96 ? -17.127 3.767 -6.611 1.00 91.38 96 THR A N 1
ATOM 794 C CA . THR A 1 96 ? -18.533 3.399 -6.382 1.00 91.38 96 THR A CA 1
ATOM 795 C C . THR A 1 96 ? -18.661 1.916 -6.057 1.00 91.38 96 THR A C 1
ATOM 797 O O . THR A 1 96 ? -19.282 1.579 -5.059 1.00 91.38 96 THR A O 1
ATOM 800 N N . ARG A 1 97 ? -17.970 1.030 -6.788 1.00 91.56 97 ARG A N 1
ATOM 801 C CA . ARG A 1 97 ? -17.948 -0.411 -6.473 1.00 91.56 97 ARG A CA 1
ATOM 802 C C . ARG A 1 97 ? -17.415 -0.705 -5.067 1.00 91.56 97 ARG A C 1
ATOM 804 O O . ARG A 1 97 ? -17.984 -1.535 -4.359 1.00 91.56 97 ARG A O 1
ATOM 811 N N . ILE A 1 98 ? -16.344 -0.028 -4.643 1.00 90.62 98 ILE A N 1
ATOM 812 C CA . ILE A 1 98 ? -15.793 -0.183 -3.286 1.00 90.62 98 ILE A CA 1
ATOM 813 C C . ILE A 1 98 ? -16.799 0.314 -2.244 1.00 90.62 98 ILE A C 1
ATOM 815 O O . ILE A 1 98 ? -17.047 -0.381 -1.261 1.00 90.62 98 ILE A O 1
ATOM 819 N N . VAL A 1 99 ? -17.403 1.483 -2.461 1.00 89.69 99 VAL A N 1
ATOM 820 C CA . VAL A 1 99 ? -18.417 2.053 -1.563 1.00 89.69 99 VAL A CA 1
ATOM 821 C C . VAL A 1 99 ? -19.637 1.134 -1.460 1.00 89.69 99 VAL A C 1
ATOM 823 O O . VAL A 1 99 ? -20.062 0.827 -0.349 1.00 89.69 99 VAL A O 1
ATOM 826 N N . ASP A 1 100 ? -20.132 0.624 -2.586 1.00 88.50 100 ASP A N 1
ATOM 827 C CA . ASP A 1 100 ? -21.244 -0.326 -2.666 1.00 88.50 100 ASP A CA 1
ATOM 828 C C . ASP A 1 100 ? -20.940 -1.611 -1.889 1.00 88.50 100 ASP A C 1
ATOM 830 O O . ASP A 1 100 ? -21.767 -2.086 -1.110 1.00 88.50 100 ASP A O 1
ATOM 834 N N . SER A 1 101 ? -19.716 -2.133 -2.008 1.00 85.44 101 SER A N 1
ATOM 835 C CA . SER A 1 101 ? -19.277 -3.286 -1.215 1.00 85.44 101 SER A CA 1
ATOM 836 C C . SER A 1 101 ? -19.158 -2.969 0.281 1.00 85.44 101 SER A C 1
ATOM 838 O O . SER A 1 101 ? -19.522 -3.794 1.119 1.00 85.44 101 SER A O 1
ATOM 840 N N . ALA A 1 102 ? -18.721 -1.756 0.638 1.00 83.38 102 ALA A N 1
ATOM 841 C CA . ALA A 1 102 ? -18.520 -1.342 2.024 1.00 83.38 102 ALA A CA 1
ATOM 842 C C . ALA A 1 102 ? -19.837 -1.253 2.814 1.00 83.38 102 ALA A C 1
ATOM 844 O O . ALA A 1 102 ? -19.825 -1.364 4.045 1.00 83.38 102 ALA A O 1
ATOM 845 N N . TRP A 1 103 ? -20.975 -1.101 2.131 1.00 82.50 103 TRP A N 1
ATOM 846 C CA . TRP A 1 103 ? -22.302 -1.194 2.746 1.00 82.50 103 TRP A CA 1
ATOM 847 C C . TRP A 1 103 ? -22.627 -2.589 3.269 1.00 82.50 103 TRP A C 1
ATOM 849 O O . TRP A 1 103 ? -23.296 -2.705 4.295 1.00 82.50 103 TRP A O 1
ATOM 859 N N . ASN A 1 104 ? -22.100 -3.623 2.615 1.00 84.69 104 ASN A N 1
ATOM 860 C CA . ASN A 1 104 ? -22.310 -5.018 2.994 1.00 84.69 104 ASN A CA 1
ATOM 861 C C . ASN A 1 104 ? -21.313 -5.503 4.057 1.00 84.69 104 ASN A C 1
ATOM 863 O O . ASN A 1 104 ? -2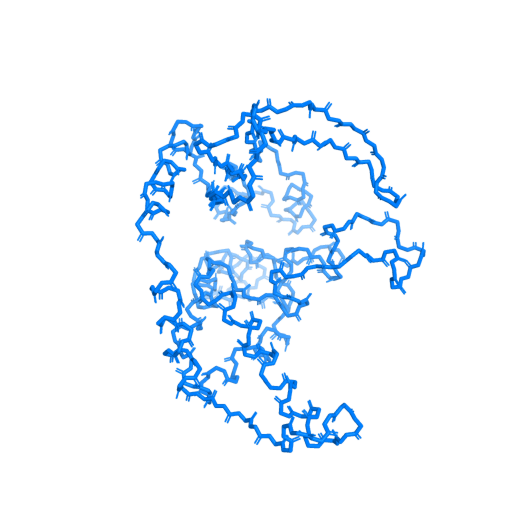1.493 -6.584 4.615 1.00 84.69 104 ASN A O 1
ATOM 867 N N . ASN A 1 105 ? -20.278 -4.715 4.37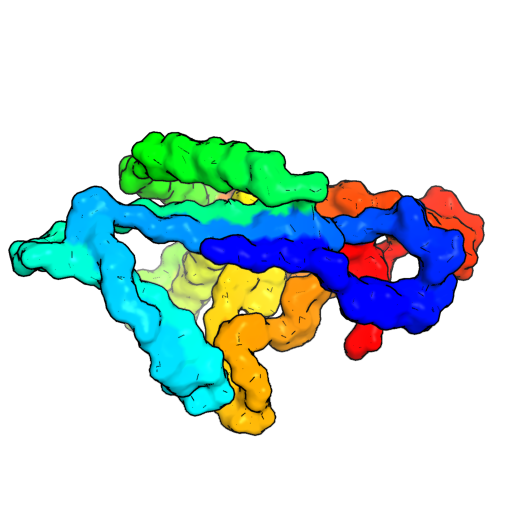1 1.00 84.75 105 ASN A N 1
ATOM 868 C CA . ASN A 1 105 ? -19.332 -5.052 5.430 1.00 84.75 105 ASN A CA 1
ATOM 869 C C . ASN A 1 105 ? -20.000 -4.922 6.804 1.00 84.75 105 ASN A C 1
ATOM 871 O O . ASN A 1 105 ? -20.447 -3.841 7.204 1.00 84.75 105 ASN A O 1
ATOM 875 N N . THR A 1 106 ? -20.014 -6.022 7.551 1.00 90.31 106 THR A N 1
ATOM 876 C CA . THR A 1 106 ? -20.568 -6.089 8.905 1.00 90.31 106 THR A CA 1
ATOM 877 C C . THR A 1 106 ? -19.465 -6.268 9.940 1.00 90.31 106 THR A C 1
ATOM 879 O O . THR A 1 106 ? -18.372 -6.764 9.649 1.00 90.31 106 THR A O 1
ATOM 882 N N . ARG A 1 107 ? -19.743 -5.871 11.186 1.00 92.56 107 ARG A N 1
ATOM 883 C CA . ARG A 1 107 ? -18.818 -6.111 12.300 1.00 92.56 107 ARG A CA 1
ATOM 884 C C . ARG A 1 107 ? -18.637 -7.610 12.525 1.00 92.56 107 ARG A C 1
ATOM 886 O O . ARG A 1 107 ? -17.533 -8.047 12.827 1.00 92.56 107 ARG A O 1
ATOM 893 N N . GLU A 1 108 ? -19.706 -8.374 12.357 1.00 96.19 108 GLU A N 1
ATOM 894 C CA . GLU A 1 108 ? -19.757 -9.821 12.533 1.00 96.19 108 GLU A CA 1
ATOM 895 C C . GLU A 1 108 ? -18.825 -10.523 11.542 1.00 96.19 108 GLU A C 1
ATOM 897 O O . GLU A 1 108 ? -18.050 -11.381 11.954 1.00 96.19 108 GLU A O 1
ATOM 902 N N . ALA A 1 109 ? -18.827 -10.113 10.268 1.00 94.56 109 ALA A N 1
ATOM 903 C CA . ALA A 1 109 ? -17.919 -10.652 9.257 1.00 94.56 109 ALA A CA 1
ATOM 904 C C . ALA A 1 109 ? -16.450 -10.331 9.577 1.00 94.56 109 ALA A C 1
ATOM 906 O O . ALA A 1 109 ? -15.602 -11.219 9.522 1.00 94.56 109 ALA A O 1
ATOM 907 N N . SER A 1 110 ? -16.151 -9.091 9.981 1.00 94.81 110 SER A N 1
ATOM 908 C CA . SER A 1 110 ? -14.795 -8.701 10.393 1.00 94.81 110 SER A CA 1
ATOM 909 C C . SER A 1 110 ? -14.313 -9.490 11.612 1.00 94.81 110 SER A C 1
ATOM 911 O O . SER A 1 110 ? -13.178 -9.958 11.637 1.00 94.81 110 SER A O 1
ATOM 913 N N . VAL A 1 111 ? -15.170 -9.663 12.621 1.00 97.56 111 VAL A N 1
ATOM 914 C CA . VAL A 1 111 ? -14.869 -10.454 13.824 1.00 97.56 111 VAL A CA 1
ATOM 915 C C . VAL A 1 111 ? -14.658 -11.923 13.463 1.00 97.56 111 VAL A C 1
ATOM 917 O O . VAL A 1 111 ? -13.683 -12.515 13.915 1.00 97.56 111 VAL A O 1
ATOM 920 N N . ALA A 1 112 ? -15.509 -12.497 12.610 1.00 97.81 112 ALA A N 1
ATOM 921 C CA . ALA A 1 112 ? -15.366 -13.872 12.143 1.00 97.81 112 ALA A CA 1
ATOM 922 C C . ALA A 1 112 ? -14.048 -14.090 11.387 1.00 97.81 112 ALA A C 1
ATOM 924 O O . ALA A 1 112 ? -13.358 -15.075 11.645 1.00 97.81 112 ALA A O 1
ATOM 925 N N . TRP A 1 113 ? -13.663 -13.159 10.508 1.00 96.88 113 TRP A N 1
ATOM 926 C CA . TRP A 1 113 ? -12.379 -13.226 9.811 1.00 96.88 113 TRP A CA 1
ATOM 927 C C . TRP A 1 113 ? -11.198 -13.175 10.785 1.00 96.88 113 TRP A C 1
ATOM 929 O O . TRP A 1 113 ? -10.299 -14.011 10.705 1.00 96.88 113 TRP A O 1
ATOM 939 N N . TRP A 1 114 ? -11.221 -12.247 11.748 1.00 97.69 114 TRP A N 1
ATOM 940 C CA . TRP A 1 114 ? -10.170 -12.167 12.762 1.00 97.69 114 TRP A CA 1
ATOM 941 C C . TRP A 1 114 ? -10.097 -13.436 13.612 1.00 97.69 114 TRP A C 1
ATOM 943 O O . TRP A 1 114 ? -8.995 -13.917 13.846 1.00 97.69 114 TRP A O 1
ATOM 953 N N . HIS A 1 115 ? -11.227 -14.014 14.031 1.00 97.69 115 HIS A N 1
ATOM 954 C CA . HIS A 1 115 ? -11.231 -15.300 14.737 1.00 97.69 115 HIS A CA 1
ATOM 955 C C . HIS A 1 115 ? -10.567 -16.395 13.907 1.00 97.69 115 HIS A C 1
ATOM 957 O O . HIS A 1 115 ? -9.611 -17.002 14.372 1.00 97.69 115 HIS A O 1
ATOM 963 N N . GLN A 1 116 ? -10.979 -16.567 12.649 1.00 97.12 116 GLN A N 1
ATOM 964 C CA . GLN A 1 116 ? -10.369 -17.552 11.753 1.00 97.12 116 GLN A CA 1
ATOM 965 C C . GLN A 1 116 ? -8.867 -17.319 11.561 1.00 97.12 116 GLN A C 1
ATOM 967 O O . GLN A 1 116 ? -8.108 -18.278 11.481 1.00 97.12 116 GLN A O 1
ATOM 972 N N . TYR A 1 117 ? -8.423 -16.063 11.481 1.00 97.50 117 TYR A N 1
ATOM 973 C CA . TYR A 1 117 ? -7.006 -15.725 11.387 1.00 97.50 117 TYR A CA 1
ATOM 974 C C . TYR A 1 117 ? -6.248 -16.097 12.672 1.00 97.50 117 TYR A C 1
ATOM 976 O O . TYR A 1 117 ? -5.180 -16.712 12.611 1.00 97.50 117 TYR A O 1
ATOM 984 N N . TRP A 1 118 ? -6.792 -15.775 13.846 1.00 97.00 118 TRP A N 1
ATOM 985 C CA . TRP A 1 118 ? -6.175 -16.084 15.140 1.00 97.00 118 TRP A CA 1
ATOM 986 C C . TRP A 1 118 ? -6.161 -17.582 15.458 1.00 97.00 118 TRP A C 1
ATOM 988 O O . TRP A 1 118 ? -5.149 -18.075 15.958 1.00 97.00 118 TRP A O 1
ATOM 998 N N . ASP A 1 119 ? -7.206 -18.314 15.069 1.00 96.75 119 ASP A N 1
ATOM 999 C CA . ASP A 1 119 ? -7.345 -19.759 15.287 1.00 96.75 119 ASP A CA 1
ATOM 1000 C C . ASP A 1 119 ? -6.266 -20.581 14.562 1.00 96.75 119 ASP A C 1
ATOM 1002 O O . ASP A 1 119 ? -5.971 -21.708 14.959 1.00 96.75 119 ASP A O 1
ATOM 1006 N N . ARG A 1 120 ? -5.624 -20.019 13.529 1.00 97.12 120 ARG A N 1
ATOM 1007 C CA . ARG A 1 120 ? -4.519 -20.679 12.814 1.00 97.12 120 ARG A CA 1
ATOM 1008 C C . ARG A 1 120 ? -3.260 -20.826 13.670 1.00 97.12 120 ARG A C 1
ATOM 1010 O O . ARG A 1 120 ? -2.536 -21.809 13.517 1.00 97.12 120 ARG A O 1
ATOM 1017 N N . SER A 1 121 ? -2.951 -19.847 14.530 1.00 96.69 121 SER A N 1
ATOM 1018 C CA . SER A 1 121 ? -1.709 -19.860 15.315 1.00 96.69 121 SER A CA 1
ATOM 1019 C C . SER A 1 121 ? -1.679 -18.819 16.436 1.00 96.69 121 SER A C 1
ATOM 1021 O O . SER A 1 121 ? -1.932 -17.636 16.225 1.00 96.69 121 SER A O 1
ATOM 1023 N N . TYR A 1 122 ? -1.282 -19.215 17.639 1.00 95.06 122 TYR A N 1
ATOM 1024 C CA . TYR A 1 122 ? -1.113 -18.288 18.753 1.00 95.06 122 TYR A CA 1
ATOM 1025 C C . TYR A 1 122 ? 0.015 -18.748 19.675 1.00 95.06 122 TYR A C 1
ATOM 1027 O O . TYR A 1 122 ? 0.211 -19.938 19.905 1.00 95.06 122 TYR A O 1
ATOM 1035 N N . ILE A 1 123 ? 0.750 -17.779 20.223 1.00 95.56 123 ILE A N 1
ATOM 1036 C CA . ILE A 1 123 ? 1.709 -17.988 21.309 1.00 95.56 123 ILE A CA 1
ATOM 1037 C C . ILE A 1 123 ? 1.290 -17.069 22.449 1.00 95.56 123 ILE A C 1
ATOM 1039 O O . ILE A 1 123 ? 1.282 -15.845 22.304 1.00 95.56 123 ILE A O 1
ATOM 1043 N N . ILE A 1 124 ? 0.898 -17.669 23.568 1.00 95.81 124 ILE A N 1
ATOM 1044 C CA . ILE A 1 124 ? 0.462 -16.972 24.777 1.00 95.81 124 ILE A CA 1
ATOM 1045 C C . ILE A 1 124 ? 1.305 -17.521 25.922 1.00 95.81 124 ILE A C 1
ATOM 1047 O O . ILE A 1 124 ? 1.320 -18.724 26.167 1.00 95.81 124 ILE A O 1
ATOM 1051 N N . ILE A 1 125 ? 2.053 -16.642 26.582 1.00 97.38 125 ILE A N 1
ATOM 1052 C CA . ILE A 1 125 ? 2.971 -16.995 27.665 1.00 97.38 125 ILE A CA 1
ATOM 1053 C C . ILE A 1 125 ? 2.746 -15.979 28.776 1.00 97.38 125 ILE A C 1
ATOM 1055 O O . ILE A 1 125 ? 2.817 -14.779 28.516 1.00 97.38 125 ILE A O 1
ATOM 1059 N N . ASN A 1 126 ? 2.467 -16.458 29.991 1.00 96.31 126 ASN A N 1
ATOM 1060 C CA . ASN A 1 126 ? 2.338 -15.632 31.194 1.00 96.31 126 ASN A CA 1
ATOM 1061 C C . ASN A 1 126 ? 1.446 -14.384 31.002 1.00 96.31 126 ASN A C 1
ATOM 1063 O O . ASN A 1 126 ? 1.786 -13.287 31.431 1.00 96.31 126 ASN A O 1
ATOM 1067 N N . GLU A 1 127 ? 0.292 -14.512 30.343 1.00 93.62 127 GLU A N 1
ATOM 1068 C CA . GLU A 1 127 ? -0.504 -13.349 29.907 1.00 93.62 127 GLU A CA 1
ATOM 1069 C C . GLU A 1 127 ? -0.955 -12.407 31.041 1.00 93.62 127 GLU A C 1
ATOM 1071 O O . GLU A 1 127 ? -1.228 -11.229 30.806 1.00 93.62 127 GLU A O 1
ATOM 1076 N N . HIS A 1 128 ? -0.967 -12.900 32.282 1.00 95.44 128 HIS A N 1
ATOM 1077 C CA . HIS A 1 128 ? -1.355 -12.150 33.475 1.00 95.44 128 HIS A CA 1
ATOM 1078 C C . HIS A 1 128 ? -0.188 -11.495 34.234 1.00 95.44 128 HIS A C 1
ATOM 1080 O O . HIS A 1 128 ? -0.437 -10.749 35.178 1.00 95.44 128 HIS A O 1
ATOM 1086 N N . THR A 1 129 ? 1.076 -11.742 33.866 1.00 95.25 129 THR A N 1
ATOM 1087 C CA . THR A 1 129 ? 2.242 -11.225 34.620 1.00 95.25 129 THR A CA 1
ATOM 1088 C C . THR A 1 129 ? 2.660 -9.813 34.210 1.00 95.25 129 THR A C 1
ATOM 1090 O O . THR A 1 129 ? 3.407 -9.156 34.931 1.00 95.25 129 THR A O 1
ATOM 1093 N N . GLY A 1 130 ? 2.175 -9.322 33.067 1.00 92.06 130 GLY A N 1
ATOM 1094 C CA . GLY A 1 130 ? 2.430 -7.963 32.596 1.00 92.06 130 GLY A CA 1
ATOM 1095 C C . GLY A 1 130 ? 3.836 -7.737 32.026 1.00 92.06 130 GLY A C 1
ATOM 1096 O O . GLY A 1 130 ? 4.627 -8.657 31.832 1.00 92.06 130 GLY A O 1
ATOM 1097 N N . SER A 1 131 ? 4.147 -6.474 31.719 1.00 94.12 131 SER A N 1
ATOM 1098 C CA . SER A 1 131 ? 5.277 -6.090 30.859 1.00 94.12 131 SER A CA 1
ATOM 1099 C C . SER A 1 131 ? 6.675 -6.341 31.428 1.00 94.12 131 SER A C 1
ATOM 1101 O O . SER A 1 131 ? 7.635 -6.257 30.669 1.00 94.12 131 SER A O 1
ATOM 1103 N N . SER A 1 132 ? 6.825 -6.623 32.723 1.00 96.25 132 SER A N 1
ATOM 1104 C CA . SER A 1 132 ? 8.128 -6.947 33.321 1.00 96.25 132 SER A CA 1
ATOM 1105 C C . SER A 1 132 ? 8.564 -8.396 33.087 1.00 96.25 132 SER A C 1
ATOM 1107 O O . SER A 1 132 ? 9.745 -8.691 33.232 1.00 96.25 132 SER A O 1
ATOM 1109 N N . ASP A 1 133 ? 7.645 -9.293 32.720 1.00 98.06 133 ASP A N 1
ATOM 1110 C CA . ASP A 1 133 ? 7.959 -10.697 32.448 1.00 98.06 133 ASP A CA 1
ATOM 1111 C C . ASP A 1 133 ? 8.436 -10.908 31.003 1.00 98.06 133 ASP A C 1
ATOM 1113 O O . ASP A 1 133 ? 7.819 -10.432 30.046 1.00 98.06 133 ASP A O 1
ATOM 1117 N N . LEU A 1 134 ? 9.531 -11.653 30.832 1.00 97.25 134 LEU A N 1
ATOM 1118 C CA . LEU A 1 134 ? 10.111 -11.923 29.511 1.00 97.25 134 LEU A CA 1
ATOM 1119 C C . LEU A 1 134 ? 9.212 -12.827 28.657 1.00 97.25 134 LEU A C 1
ATOM 1121 O O . LEU A 1 134 ? 9.109 -12.617 27.449 1.00 97.25 134 LEU A O 1
ATOM 1125 N N . GLY A 1 135 ? 8.532 -13.798 29.273 1.00 97.44 135 GLY A N 1
ATOM 1126 C CA . GLY A 1 135 ? 7.580 -14.668 28.585 1.00 97.44 135 GLY A CA 1
ATOM 1127 C C . GLY A 1 135 ? 6.417 -13.866 28.005 1.00 97.44 135 GLY A C 1
ATOM 1128 O O . GLY A 1 135 ? 6.135 -13.961 26.807 1.00 97.44 135 GLY A O 1
ATOM 1129 N N . TYR A 1 136 ? 5.823 -12.992 28.820 1.00 97.50 136 TYR A N 1
ATOM 1130 C CA . TYR A 1 136 ? 4.788 -12.053 28.389 1.00 97.50 136 TYR A CA 1
ATOM 1131 C C . TYR A 1 136 ? 5.251 -11.184 27.215 1.00 97.50 136 TYR A C 1
ATOM 1133 O O . TYR A 1 136 ? 4.523 -11.037 26.231 1.00 97.50 136 TYR A O 1
ATOM 1141 N N . GLN A 1 137 ? 6.464 -10.621 27.275 1.00 97.25 137 GLN A N 1
ATOM 1142 C CA . GLN A 1 137 ? 7.000 -9.793 26.189 1.00 97.25 137 GLN A CA 1
ATOM 1143 C C . GLN A 1 137 ? 7.136 -10.574 24.876 1.00 97.25 137 GLN A C 1
ATOM 1145 O O . GLN A 1 137 ? 6.763 -10.054 23.820 1.00 97.25 137 GLN A O 1
ATOM 1150 N N . VAL A 1 138 ? 7.621 -11.819 24.926 1.00 97.00 138 VAL A N 1
ATOM 1151 C CA . VAL A 1 138 ? 7.746 -12.688 23.743 1.00 97.00 138 VAL A CA 1
ATOM 1152 C C . VAL A 1 138 ? 6.371 -13.021 23.163 1.00 97.00 138 VAL A C 1
ATOM 1154 O O . VAL A 1 138 ? 6.150 -12.804 21.969 1.00 97.00 138 VAL A O 1
ATOM 1157 N N . GLY A 1 139 ? 5.427 -13.470 23.997 1.00 96.69 139 GLY A N 1
ATOM 1158 C CA . GLY A 1 139 ? 4.056 -13.757 23.568 1.00 96.69 139 GLY A CA 1
ATOM 1159 C C . GLY A 1 139 ? 3.388 -12.528 22.949 1.00 96.69 139 GLY A C 1
ATOM 1160 O O . GLY A 1 139 ? 2.903 -12.576 21.821 1.00 96.69 139 GLY A O 1
ATOM 1161 N N . LYS A 1 140 ? 3.462 -11.373 23.620 1.00 96.25 140 LYS A N 1
ATOM 1162 C CA . LYS A 1 140 ? 2.925 -10.104 23.111 1.00 96.25 140 LYS A CA 1
ATOM 1163 C C . LYS A 1 140 ? 3.554 -9.688 21.781 1.00 96.25 140 LYS A C 1
ATOM 1165 O O . LYS A 1 140 ? 2.837 -9.213 20.904 1.00 96.25 140 LYS A O 1
ATOM 1170 N N . SER A 1 141 ? 4.867 -9.855 21.619 1.00 95.75 141 SER A N 1
ATOM 1171 C CA . SER A 1 141 ? 5.569 -9.499 20.378 1.00 95.75 141 SER A CA 1
ATOM 1172 C C . SER A 1 141 ? 5.112 -10.368 19.208 1.00 95.75 141 SER A C 1
ATOM 1174 O O . SER A 1 141 ? 4.870 -9.846 18.121 1.00 95.75 141 SER A O 1
ATOM 1176 N N . TYR A 1 142 ? 4.917 -11.668 19.444 1.00 96.12 142 TYR A N 1
ATOM 1177 C CA . TYR A 1 142 ? 4.346 -12.582 18.456 1.00 96.12 142 TYR A CA 1
ATOM 1178 C C . TYR A 1 142 ? 2.933 -12.151 18.036 1.00 96.12 142 TYR A C 1
ATOM 1180 O O . TYR A 1 142 ? 2.653 -12.021 16.843 1.00 96.12 142 TYR A O 1
ATOM 1188 N N . GLN A 1 143 ? 2.061 -11.864 19.008 1.00 95.69 143 GLN A N 1
ATOM 1189 C CA . GLN A 1 143 ? 0.689 -11.430 18.728 1.00 95.69 143 GLN A CA 1
ATOM 1190 C C . GLN A 1 143 ? 0.658 -10.083 17.991 1.00 95.69 143 GLN A C 1
ATOM 1192 O O . GLN A 1 143 ? -0.076 -9.926 17.018 1.00 95.69 143 GLN A O 1
ATOM 1197 N N . LEU A 1 144 ? 1.497 -9.121 18.388 1.00 95.06 144 LEU A N 1
ATOM 1198 C CA . LEU A 1 144 ? 1.595 -7.826 17.711 1.00 95.06 144 LEU A CA 1
ATOM 1199 C C . LEU A 1 144 ? 2.057 -7.981 16.258 1.00 95.06 144 LEU A C 1
ATOM 1201 O O . LEU A 1 144 ? 1.475 -7.371 15.362 1.00 95.06 144 LEU A O 1
ATOM 1205 N N . TRP A 1 145 ? 3.069 -8.813 16.010 1.00 95.00 145 TRP A N 1
ATOM 1206 C CA . TRP A 1 145 ? 3.543 -9.083 14.656 1.00 95.00 145 TRP A CA 1
ATOM 1207 C C . TRP A 1 145 ? 2.447 -9.717 13.789 1.00 95.00 145 TRP A C 1
ATOM 1209 O O . TRP A 1 145 ? 2.186 -9.234 12.685 1.00 95.00 145 TRP A O 1
ATOM 1219 N N . ARG A 1 146 ? 1.736 -10.734 14.306 1.00 95.81 146 ARG A N 1
ATOM 1220 C CA . ARG A 1 146 ? 0.612 -11.355 13.585 1.00 95.81 146 ARG A CA 1
ATOM 1221 C C . ARG A 1 146 ? -0.501 -10.355 13.296 1.00 95.81 146 ARG A C 1
ATOM 1223 O O . ARG A 1 146 ? -1.033 -10.373 12.188 1.00 95.81 146 ARG A O 1
ATOM 1230 N N . TYR A 1 147 ? -0.821 -9.474 14.243 1.00 95.94 147 TYR A N 1
ATOM 1231 C CA . TYR A 1 147 ? -1.814 -8.414 14.053 1.00 95.94 147 TYR A CA 1
ATOM 1232 C C . TYR A 1 147 ? -1.406 -7.474 12.915 1.00 95.94 147 TYR A C 1
ATOM 1234 O O . TYR A 1 147 ? -2.203 -7.213 12.018 1.00 95.94 147 TYR A O 1
ATOM 1242 N N . MET A 1 148 ? -0.147 -7.024 12.899 1.00 95.38 148 MET A N 1
ATOM 1243 C CA . MET A 1 148 ? 0.368 -6.165 11.830 1.00 95.38 148 MET A CA 1
ATOM 1244 C C . MET A 1 148 ? 0.314 -6.846 10.456 1.00 95.38 148 MET A C 1
ATOM 1246 O O . MET A 1 148 ? -0.059 -6.194 9.483 1.00 95.38 148 MET A O 1
ATOM 1250 N N . MET A 1 149 ? 0.630 -8.143 10.370 1.00 96.00 149 MET A N 1
ATOM 1251 C CA . MET A 1 149 ? 0.480 -8.907 9.123 1.00 96.00 149 MET A CA 1
ATOM 1252 C C . MET A 1 149 ? -0.991 -9.056 8.713 1.00 96.00 149 MET A C 1
ATOM 1254 O O . MET A 1 149 ? -1.310 -8.885 7.538 1.00 96.00 149 MET A O 1
ATOM 1258 N N . GLY A 1 150 ? -1.891 -9.280 9.675 1.00 95.75 150 GLY A N 1
ATOM 1259 C CA . GLY A 1 150 ? -3.335 -9.363 9.447 1.00 95.75 150 GLY A CA 1
ATOM 1260 C C . GLY A 1 150 ? -3.920 -8.063 8.888 1.00 95.75 150 GLY A C 1
ATOM 1261 O O . GLY A 1 150 ? -4.679 -8.096 7.923 1.00 95.75 150 GLY A O 1
ATOM 1262 N N . CYS A 1 151 ? -3.488 -6.903 9.395 1.00 95.31 151 CYS A N 1
ATOM 1263 C CA . CYS A 1 151 ? -3.892 -5.596 8.861 1.00 95.31 151 CYS A CA 1
ATOM 1264 C C . CYS A 1 151 ? -3.536 -5.401 7.376 1.00 95.31 151 CYS A C 1
ATOM 1266 O O . CYS A 1 151 ? -4.166 -4.598 6.692 1.00 95.31 151 CYS A O 1
ATOM 1268 N N . ASN A 1 152 ? -2.534 -6.129 6.876 1.00 93.62 152 ASN A N 1
ATOM 1269 C CA . ASN A 1 152 ? -2.064 -6.071 5.496 1.00 93.62 152 ASN A CA 1
ATOM 1270 C C . ASN A 1 152 ? -2.463 -7.300 4.653 1.00 93.62 152 ASN A C 1
ATOM 1272 O O . ASN A 1 152 ? -2.122 -7.325 3.470 1.00 93.62 152 ASN A O 1
ATOM 1276 N N . ALA A 1 153 ? -3.187 -8.278 5.215 1.00 92.94 153 ALA A N 1
ATOM 1277 C CA . ALA A 1 153 ? -3.359 -9.638 4.684 1.00 92.94 153 ALA A CA 1
ATOM 1278 C C . ALA A 1 153 ? -3.715 -9.726 3.189 1.00 92.94 153 ALA A C 1
ATOM 1280 O O . ALA A 1 153 ? -3.195 -10.579 2.472 1.00 92.94 153 ALA A O 1
ATOM 1281 N N . TYR A 1 154 ? -4.573 -8.819 2.720 1.00 90.25 154 TYR A N 1
ATOM 1282 C CA . TYR A 1 154 ? -5.079 -8.794 1.343 1.00 90.25 154 TYR A CA 1
ATOM 1283 C C . TYR A 1 154 ? -4.742 -7.495 0.608 1.00 90.25 154 TYR A C 1
ATOM 1285 O O . TYR A 1 154 ? -5.460 -7.075 -0.298 1.00 90.25 154 TYR A O 1
ATOM 1293 N N . SER A 1 155 ? -3.653 -6.840 1.009 1.00 91.00 155 SER A N 1
ATOM 1294 C CA . SER A 1 155 ? -3.130 -5.680 0.287 1.00 91.00 155 SER A CA 1
ATOM 1295 C C . SER A 1 155 ? -2.685 -6.083 -1.119 1.00 91.00 155 SER A C 1
ATOM 1297 O O . SER A 1 155 ? -2.114 -7.153 -1.317 1.00 91.00 155 SER A O 1
ATOM 1299 N N . GLU A 1 156 ? -2.880 -5.196 -2.094 1.00 91.00 156 GLU A N 1
ATOM 1300 C CA . GLU A 1 156 ? -2.354 -5.395 -3.450 1.00 91.00 156 GLU A CA 1
ATOM 1301 C C . GLU A 1 156 ? -0.819 -5.467 -3.454 1.00 91.00 156 GLU A C 1
ATOM 1303 O O . GLU A 1 156 ? -0.218 -6.224 -4.221 1.00 91.00 156 GLU A O 1
ATOM 1308 N N . TRP A 1 157 ? -0.187 -4.693 -2.569 1.00 92.25 157 TRP A N 1
ATOM 1309 C CA . TRP A 1 157 ? 1.259 -4.602 -2.413 1.00 92.25 157 TRP A CA 1
ATOM 1310 C C . TRP A 1 157 ? 1.739 -5.363 -1.178 1.00 92.25 157 TRP A C 1
ATOM 1312 O O . TRP A 1 157 ? 1.007 -5.442 -0.188 1.00 92.25 157 TRP A O 1
ATOM 1322 N N . PRO A 1 158 ? 2.982 -5.875 -1.192 1.00 94.06 158 PRO A N 1
ATOM 1323 C CA . PRO A 1 158 ? 3.519 -6.579 -0.045 1.00 94.06 158 PRO A CA 1
ATOM 1324 C C . PRO A 1 158 ? 3.576 -5.689 1.199 1.00 94.06 158 PRO A C 1
ATOM 1326 O O . PRO A 1 158 ? 3.953 -4.516 1.113 1.00 94.06 158 PRO A O 1
ATOM 1329 N N . THR A 1 159 ? 3.312 -6.271 2.372 1.00 93.62 159 THR A N 1
ATOM 1330 C CA . THR A 1 159 ? 3.654 -5.666 3.662 1.00 93.62 159 THR A CA 1
ATOM 1331 C C . THR A 1 159 ? 5.103 -5.193 3.645 1.00 93.62 159 THR A C 1
ATOM 1333 O O . THR A 1 159 ? 6.023 -5.939 3.295 1.00 93.62 159 THR A O 1
ATOM 1336 N N . LYS A 1 160 ? 5.302 -3.930 4.014 1.00 91.56 160 LYS A N 1
ATOM 1337 C CA . LYS A 1 160 ? 6.620 -3.306 4.092 1.00 91.56 160 LYS A CA 1
ATOM 1338 C C . LYS A 1 160 ? 7.321 -3.687 5.399 1.00 91.56 160 LYS A C 1
ATOM 1340 O O . LYS A 1 160 ? 6.738 -3.531 6.474 1.00 91.56 160 LYS A O 1
ATOM 1345 N N . PHE A 1 161 ? 8.591 -4.092 5.323 1.00 90.44 161 PHE A N 1
ATOM 1346 C CA . PHE A 1 161 ? 9.425 -4.442 6.488 1.00 90.44 161 PHE A CA 1
ATOM 1347 C C . PHE A 1 161 ? 9.562 -3.330 7.542 1.00 90.44 161 PHE A C 1
ATOM 1349 O O . PHE A 1 161 ? 9.807 -3.605 8.711 1.00 90.44 161 PHE A O 1
ATOM 1356 N N . ASN A 1 162 ? 9.387 -2.071 7.149 1.00 89.06 162 ASN A N 1
ATOM 1357 C CA . ASN A 1 162 ? 9.537 -0.888 7.998 1.00 89.06 162 ASN A CA 1
ATOM 1358 C C . ASN A 1 162 ? 8.196 -0.382 8.573 1.00 89.06 162 ASN A C 1
ATOM 1360 O O . ASN A 1 162 ? 8.011 0.825 8.705 1.00 89.06 162 ASN A O 1
ATOM 1364 N N . GLY A 1 163 ? 7.268 -1.290 8.904 1.00 86.56 163 GLY A N 1
ATOM 1365 C CA . GLY A 1 163 ? 6.048 -0.968 9.668 1.00 86.56 163 GLY A CA 1
ATOM 1366 C C . GLY A 1 163 ? 4.711 -1.338 9.014 1.00 86.56 163 GLY A C 1
ATOM 1367 O O . GLY A 1 163 ? 3.658 -0.998 9.553 1.00 86.56 163 GLY A O 1
ATOM 1368 N N . GLY A 1 164 ? 4.712 -2.028 7.868 1.00 91.00 164 GLY A N 1
ATOM 1369 C CA . GLY A 1 164 ? 3.479 -2.343 7.135 1.00 91.00 164 GLY A CA 1
ATOM 1370 C C . GLY A 1 164 ? 2.722 -1.071 6.743 1.00 91.00 164 GLY A C 1
ATOM 1371 O O . GLY A 1 164 ? 3.345 -0.106 6.293 1.00 91.00 164 GLY A O 1
ATOM 1372 N N . ILE A 1 165 ? 1.401 -1.038 6.952 1.00 89.44 165 ILE A N 1
ATOM 1373 C CA . ILE A 1 165 ? 0.582 0.176 6.748 1.00 89.44 165 ILE A CA 1
ATOM 1374 C C . ILE A 1 165 ? 0.801 1.287 7.787 1.00 89.44 165 ILE A C 1
ATOM 1376 O O . ILE A 1 165 ? 0.305 2.393 7.596 1.00 89.44 165 ILE A O 1
ATOM 1380 N N . HIS A 1 166 ? 1.512 1.026 8.884 1.00 90.44 166 HIS A N 1
ATOM 1381 C CA . HIS A 1 166 ? 1.662 1.997 9.964 1.00 90.44 166 HIS A CA 1
ATOM 1382 C C . HIS A 1 166 ? 2.911 2.859 9.753 1.00 90.44 166 HIS A C 1
ATOM 1384 O O . HIS A 1 166 ? 3.991 2.349 9.445 1.00 90.44 166 HIS A O 1
ATOM 1390 N N . THR A 1 167 ? 2.766 4.164 9.968 1.00 90.25 167 THR A N 1
ATOM 1391 C CA . THR A 1 167 ? 3.862 5.131 10.095 1.00 90.25 167 THR A CA 1
ATOM 1392 C C . THR A 1 167 ? 3.724 5.874 11.422 1.00 90.25 167 THR A C 1
ATOM 1394 O O . THR A 1 167 ? 2.686 5.821 12.086 1.00 90.25 167 THR A O 1
ATOM 1397 N N . PHE A 1 168 ? 4.790 6.546 11.840 1.00 89.19 168 PHE A N 1
ATOM 1398 C CA . PHE A 1 168 ? 4.773 7.455 12.979 1.00 89.19 168 PHE A CA 1
ATOM 1399 C C . PHE A 1 168 ? 5.517 8.727 12.599 1.00 89.19 168 PHE A C 1
ATOM 1401 O O . PHE A 1 168 ? 6.420 8.702 11.762 1.00 89.19 168 PHE A O 1
ATOM 1408 N N . ASP A 1 169 ? 5.153 9.835 13.239 1.00 92.94 169 ASP A N 1
ATOM 1409 C CA . ASP A 1 169 ? 5.814 11.107 12.991 1.00 92.94 169 ASP A CA 1
ATOM 1410 C C . ASP A 1 169 ? 7.281 11.039 13.469 1.00 92.94 169 ASP A C 1
ATOM 1412 O O . ASP A 1 169 ? 7.543 10.848 14.668 1.00 92.94 169 ASP A O 1
ATOM 1416 N N . PRO A 1 170 ? 8.260 11.173 12.548 1.00 92.81 170 PRO A N 1
ATOM 1417 C CA . PRO A 1 170 ? 9.667 11.040 12.886 1.00 92.81 170 PRO A CA 1
ATOM 1418 C C . PRO A 1 170 ? 10.143 12.132 13.845 1.00 92.81 170 PRO A C 1
ATOM 1420 O O . PRO A 1 170 ? 11.120 11.891 14.559 1.00 92.81 170 PRO A O 1
ATOM 1423 N N . HIS A 1 171 ? 9.449 13.271 13.943 1.00 92.75 171 HIS A N 1
ATOM 1424 C CA . HIS A 1 171 ? 9.779 14.347 14.876 1.00 92.75 171 HIS A CA 1
ATOM 1425 C C . HIS A 1 171 ? 9.855 13.856 16.329 1.00 92.75 171 HIS A C 1
ATOM 1427 O O . HIS A 1 171 ? 10.741 14.274 17.082 1.00 92.75 171 HIS A O 1
ATOM 1433 N N . PHE A 1 172 ? 8.973 12.930 16.722 1.00 93.44 172 PHE A N 1
ATOM 1434 C CA . PHE A 1 172 ? 8.948 12.378 18.081 1.00 93.44 172 PHE A CA 1
ATOM 1435 C C . PHE A 1 172 ? 10.044 11.342 18.348 1.00 93.44 172 PHE A C 1
ATOM 1437 O O . PHE A 1 172 ? 10.307 11.023 19.505 1.00 93.44 172 PHE A O 1
ATOM 1444 N N . THR A 1 173 ? 10.714 10.848 17.306 1.00 91.88 173 THR A N 1
ATOM 1445 C CA . THR A 1 173 ? 11.852 9.921 17.444 1.00 91.88 173 THR A CA 1
ATOM 1446 C C . THR A 1 173 ? 13.197 10.620 17.298 1.00 91.88 173 THR A C 1
ATOM 1448 O O . THR A 1 173 ? 14.146 10.314 18.014 1.00 91.88 173 THR A O 1
ATOM 1451 N N . ASN A 1 174 ? 13.277 11.597 16.398 1.00 91.50 174 ASN A N 1
ATOM 1452 C CA . ASN A 1 174 ? 14.451 12.414 16.172 1.00 91.50 174 ASN A CA 1
ATOM 1453 C C . ASN A 1 174 ? 14.011 13.789 15.664 1.00 91.50 174 ASN A C 1
ATOM 1455 O O . ASN A 1 174 ? 13.692 13.964 14.491 1.00 91.50 174 ASN A O 1
ATOM 1459 N N . ARG A 1 175 ? 14.083 14.796 16.537 1.00 90.75 175 ARG A N 1
ATOM 1460 C CA . ARG A 1 175 ? 13.659 16.173 16.232 1.00 90.75 175 ARG A CA 1
ATOM 1461 C C . ARG A 1 175 ? 14.408 16.824 15.062 1.00 90.75 175 ARG A C 1
ATOM 1463 O O . ARG A 1 175 ? 13.937 17.829 14.544 1.00 90.75 175 ARG A O 1
ATOM 1470 N N . LYS A 1 176 ? 15.562 16.282 14.646 1.00 91.12 176 LYS A N 1
ATOM 1471 C CA . LYS A 1 176 ? 16.313 16.757 13.468 1.00 91.12 176 LYS A CA 1
ATOM 1472 C C . LYS A 1 176 ? 15.706 16.284 12.143 1.00 91.12 176 LYS A C 1
ATOM 1474 O O . LYS A 1 176 ? 16.100 16.775 11.092 1.00 91.12 176 LYS A O 1
ATOM 1479 N N . MET A 1 177 ? 14.785 15.323 12.175 1.00 88.75 177 MET A N 1
ATOM 1480 C CA . MET A 1 177 ? 14.093 14.828 10.990 1.00 88.75 177 MET A CA 1
ATOM 1481 C C . MET A 1 177 ? 12.919 15.750 10.666 1.00 88.75 177 MET A C 1
ATOM 1483 O O . MET A 1 177 ? 11.845 15.639 11.248 1.00 88.75 177 MET A O 1
ATOM 1487 N N . SER A 1 178 ? 13.130 16.673 9.730 1.00 87.62 178 SER A N 1
ATOM 1488 C CA . SER A 1 178 ? 12.131 17.646 9.276 1.00 87.62 178 SER A CA 1
ATOM 1489 C C . SER A 1 178 ? 11.209 17.078 8.188 1.00 87.62 178 SER A C 1
ATOM 1491 O O . SER A 1 178 ? 10.997 17.718 7.160 1.00 87.62 178 SER A O 1
ATOM 1493 N N . PHE A 1 179 ? 10.702 15.861 8.384 1.00 91.50 179 PHE A N 1
ATOM 1494 C CA . PHE A 1 179 ? 9.740 15.234 7.473 1.00 91.50 179 PHE A CA 1
ATOM 1495 C C . PHE A 1 179 ? 8.315 15.323 8.032 1.00 91.50 179 PHE A C 1
ATOM 1497 O O . PHE A 1 179 ? 8.119 15.725 9.180 1.00 91.50 179 PHE A O 1
ATOM 1504 N N . THR A 1 180 ? 7.331 14.963 7.208 1.00 92.38 180 THR A N 1
ATOM 1505 C CA . THR A 1 180 ? 5.918 14.892 7.599 1.00 92.38 180 THR A CA 1
ATOM 1506 C C . THR A 1 180 ? 5.596 13.553 8.285 1.00 92.38 180 THR A C 1
ATOM 1508 O O . THR A 1 180 ? 6.395 12.615 8.201 1.00 92.38 180 THR A O 1
ATOM 1511 N N . PRO A 1 181 ? 4.410 13.402 8.908 1.00 92.19 181 PRO A N 1
ATOM 1512 C CA . PRO A 1 181 ? 3.956 12.120 9.462 1.00 92.19 181 PRO A CA 1
ATOM 1513 C C . PRO A 1 181 ? 3.809 10.968 8.449 1.00 92.19 181 PRO A C 1
ATOM 1515 O O . PRO A 1 181 ? 3.667 9.814 8.851 1.00 92.19 181 PRO A O 1
ATOM 1518 N N . ASP A 1 182 ? 3.855 11.261 7.145 1.00 88.94 182 ASP A N 1
ATOM 1519 C CA . ASP A 1 182 ? 3.859 10.257 6.068 1.00 88.94 182 ASP A CA 1
ATOM 1520 C C . ASP A 1 182 ? 5.268 9.689 5.789 1.00 88.94 182 ASP A C 1
ATOM 1522 O O . ASP A 1 182 ? 5.479 8.829 4.935 1.00 88.94 182 ASP A O 1
ATOM 1526 N N . TYR A 1 183 ? 6.276 10.169 6.518 1.00 90.50 183 TYR A N 1
ATOM 1527 C CA . TYR A 1 183 ? 7.645 9.706 6.375 1.00 90.50 183 TYR A CA 1
ATOM 1528 C C . TYR A 1 183 ? 7.803 8.213 6.671 1.00 90.50 183 TYR A C 1
ATOM 1530 O O . TYR A 1 183 ? 7.298 7.670 7.656 1.00 90.50 183 TYR A O 1
ATOM 1538 N N . ARG A 1 184 ? 8.650 7.576 5.861 1.00 90.00 184 ARG A N 1
ATOM 1539 C CA . ARG A 1 184 ? 9.084 6.197 6.044 1.00 90.00 184 ARG A CA 1
ATOM 1540 C C . ARG A 1 184 ? 10.589 6.086 5.829 1.00 90.00 184 ARG A C 1
ATOM 1542 O O . ARG A 1 184 ? 11.111 6.450 4.774 1.00 90.00 184 ARG A O 1
ATOM 1549 N N . ARG A 1 185 ? 11.303 5.548 6.822 1.00 86.69 185 ARG A N 1
ATOM 1550 C CA . ARG A 1 185 ? 12.747 5.288 6.705 1.00 86.69 185 ARG A CA 1
ATOM 1551 C C . ARG A 1 185 ? 12.993 4.234 5.625 1.00 86.69 185 ARG A C 1
ATOM 1553 O O . ARG A 1 185 ? 12.256 3.256 5.568 1.00 86.69 185 ARG A O 1
ATOM 1560 N N . TRP A 1 186 ? 14.010 4.444 4.787 1.00 85.38 186 TRP A N 1
ATOM 1561 C CA . TRP A 1 186 ? 14.266 3.677 3.551 1.00 85.38 186 TRP A CA 1
ATOM 1562 C C . TRP A 1 186 ? 13.231 3.881 2.426 1.00 85.38 186 TRP A C 1
ATOM 1564 O O . TRP A 1 186 ? 13.275 3.179 1.420 1.00 85.38 186 TRP A O 1
ATOM 1574 N N . GLY A 1 187 ? 12.345 4.876 2.560 1.00 81.88 187 GLY A N 1
ATOM 1575 C CA . GLY A 1 187 ? 11.407 5.300 1.522 1.00 81.88 187 GLY A CA 1
ATOM 1576 C C . GLY A 1 187 ? 10.101 4.500 1.473 1.00 81.88 187 GLY A C 1
ATOM 1577 O O . GLY A 1 187 ? 9.991 3.390 1.995 1.00 81.88 187 GLY A O 1
ATOM 1578 N N . GLY A 1 188 ? 9.089 5.093 0.828 1.00 78.50 188 GLY A N 1
ATOM 1579 C CA . GLY A 1 188 ? 7.785 4.467 0.563 1.00 78.50 188 GLY A CA 1
ATOM 1580 C C . GLY A 1 188 ? 7.830 3.377 -0.513 1.00 78.50 188 GLY A C 1
ATOM 1581 O O . GLY A 1 188 ? 7.116 2.379 -0.417 1.00 78.50 188 GLY A O 1
ATOM 1582 N N . GLY A 1 189 ? 8.701 3.540 -1.512 1.00 82.62 189 GLY A N 1
ATOM 1583 C CA . GLY A 1 189 ? 8.770 2.660 -2.682 1.00 82.62 189 GLY A CA 1
ATOM 1584 C C . GLY A 1 189 ? 9.589 1.386 -2.481 1.00 82.62 189 GLY A C 1
ATOM 1585 O O . GLY A 1 189 ? 9.286 0.368 -3.088 1.00 82.62 189 GLY A O 1
ATOM 1586 N N . THR A 1 190 ? 10.568 1.385 -1.578 1.00 89.62 190 THR A N 1
ATOM 1587 C CA . THR A 1 190 ? 11.598 0.335 -1.526 1.00 89.62 190 THR A CA 1
ATOM 1588 C C . THR A 1 190 ? 11.101 -0.981 -0.942 1.00 89.62 190 THR A C 1
ATOM 1590 O O . THR A 1 190 ? 10.384 -1.012 0.065 1.00 89.62 190 THR A O 1
ATOM 1593 N N . PHE A 1 191 ? 11.527 -2.073 -1.559 1.00 92.62 191 PHE A N 1
ATOM 1594 C CA . PHE A 1 191 ? 11.446 -3.440 -1.080 1.00 92.62 191 PHE A CA 1
ATOM 1595 C C . PHE A 1 191 ? 12.862 -4.019 -1.097 1.00 92.62 191 PHE A C 1
ATOM 1597 O O . PHE A 1 191 ? 13.498 -4.078 -2.147 1.00 92.62 191 PHE A O 1
ATOM 1604 N N . THR A 1 192 ? 13.355 -4.411 0.076 1.00 92.75 192 THR A N 1
ATOM 1605 C CA . THR A 1 192 ? 14.709 -4.953 0.238 1.00 92.75 192 THR A CA 1
ATOM 1606 C C . THR A 1 192 ? 14.648 -6.472 0.301 1.00 92.75 192 THR A C 1
ATOM 1608 O O . THR A 1 192 ? 13.938 -7.014 1.157 1.00 92.75 192 THR A O 1
ATOM 1611 N N . VAL A 1 193 ? 15.376 -7.160 -0.576 1.00 90.19 193 VAL A N 1
ATOM 1612 C CA . VAL A 1 193 ? 15.363 -8.627 -0.686 1.00 90.19 193 VAL A CA 1
ATOM 1613 C C . VAL A 1 193 ? 15.816 -9.294 0.610 1.00 90.19 193 VAL A C 1
ATOM 1615 O O . VAL A 1 193 ? 15.248 -10.316 0.976 1.00 90.19 193 VAL A O 1
ATOM 1618 N N . GLN A 1 194 ? 16.745 -8.709 1.364 1.00 91.88 194 GLN A N 1
ATOM 1619 C CA . GLN A 1 194 ? 17.138 -9.240 2.668 1.00 91.88 194 GLN A CA 1
ATOM 1620 C C . GLN A 1 194 ? 16.028 -9.116 3.727 1.00 91.88 194 GLN A C 1
ATOM 1622 O O . GLN A 1 194 ? 15.848 -10.016 4.549 1.00 91.88 194 GLN A O 1
ATOM 1627 N N . ASN A 1 195 ? 15.275 -8.011 3.743 1.00 93.12 195 ASN A N 1
ATOM 1628 C CA . ASN A 1 195 ? 14.300 -7.737 4.805 1.00 93.12 195 ASN A CA 1
ATOM 1629 C C . ASN A 1 195 ? 12.916 -8.324 4.527 1.00 93.12 195 ASN A C 1
ATOM 1631 O O . ASN A 1 195 ? 12.249 -8.768 5.460 1.00 93.12 195 ASN A O 1
ATOM 1635 N N . GLN A 1 196 ? 12.462 -8.319 3.272 1.00 92.12 196 GLN A N 1
ATOM 1636 C CA . GLN A 1 196 ? 11.105 -8.751 2.933 1.00 92.12 196 GLN A CA 1
ATOM 1637 C C . GLN A 1 196 ? 10.819 -10.209 3.338 1.00 92.12 196 GLN A C 1
ATOM 1639 O O . GLN A 1 196 ? 9.794 -10.435 3.981 1.00 92.12 196 GLN A O 1
ATOM 1644 N N . PRO A 1 197 ? 11.694 -11.202 3.083 1.00 92.75 197 PRO A N 1
ATOM 1645 C CA . PRO A 1 197 ? 11.457 -12.588 3.483 1.00 92.75 197 PRO A CA 1
ATOM 1646 C C . PRO A 1 197 ? 11.280 -12.779 4.992 1.00 92.75 197 PRO A C 1
ATOM 1648 O O . PRO A 1 197 ? 10.551 -13.682 5.394 1.00 92.75 197 PRO A O 1
ATOM 1651 N N . LEU A 1 198 ? 11.855 -11.903 5.830 1.00 93.81 198 LEU A N 1
ATOM 1652 C CA . LEU A 1 198 ? 11.679 -11.957 7.288 1.00 93.81 198 LEU A CA 1
ATOM 1653 C C . LEU A 1 198 ? 10.218 -11.747 7.714 1.00 93.81 198 LEU A C 1
ATOM 1655 O O . LEU A 1 198 ? 9.820 -12.224 8.773 1.00 93.81 198 LEU A O 1
ATOM 1659 N N . LEU A 1 199 ? 9.412 -11.069 6.890 1.00 94.38 199 LEU A N 1
ATOM 1660 C CA . LEU A 1 199 ? 7.970 -10.944 7.103 1.00 94.38 199 LEU A CA 1
ATOM 1661 C C . LEU A 1 199 ? 7.179 -12.139 6.559 1.00 94.38 199 LEU A C 1
ATOM 1663 O O . LEU A 1 199 ? 6.127 -12.469 7.093 1.00 94.38 199 LEU A O 1
ATOM 1667 N N . TYR A 1 200 ? 7.644 -12.778 5.486 1.00 95.19 200 TYR A N 1
ATOM 1668 C CA . TYR A 1 200 ? 6.834 -13.760 4.756 1.00 95.19 200 TYR A CA 1
ATOM 1669 C C . TYR A 1 200 ? 7.142 -15.212 5.111 1.00 95.19 200 TYR A C 1
ATOM 1671 O O . TYR A 1 200 ? 6.231 -16.036 5.109 1.00 95.19 200 TYR A O 1
ATOM 1679 N N . TRP A 1 201 ? 8.384 -15.558 5.457 1.00 95.12 201 TRP A N 1
ATOM 1680 C CA . TRP A 1 201 ? 8.720 -16.927 5.861 1.00 95.12 201 TRP A CA 1
ATOM 1681 C C . TRP A 1 201 ? 7.952 -17.417 7.093 1.00 95.12 201 TRP A C 1
ATOM 1683 O O . TRP A 1 201 ? 7.500 -18.566 7.068 1.00 95.12 201 TRP A O 1
ATOM 1693 N N . PRO A 1 202 ? 7.739 -16.602 8.149 1.00 95.25 202 PRO A N 1
ATOM 1694 C CA . PRO A 1 202 ? 6.986 -17.070 9.307 1.00 95.25 202 PRO A CA 1
ATOM 1695 C C . PRO A 1 202 ? 5.518 -17.391 8.990 1.00 95.25 202 PRO A C 1
ATOM 1697 O O . PRO A 1 202 ? 4.943 -18.235 9.675 1.00 95.25 202 PRO A O 1
ATOM 1700 N N . LEU A 1 203 ? 4.936 -16.811 7.928 1.00 96.06 203 LEU A N 1
ATOM 1701 C CA . LEU A 1 203 ? 3.544 -17.064 7.528 1.00 96.06 203 LEU A CA 1
ATOM 1702 C C . LEU A 1 203 ? 3.288 -18.535 7.173 1.00 96.06 203 LEU A C 1
ATOM 1704 O O . LEU A 1 203 ? 2.203 -19.051 7.422 1.00 96.06 203 LEU A O 1
ATOM 1708 N N . LEU A 1 204 ? 4.295 -19.253 6.662 1.00 95.62 204 LEU A N 1
ATOM 1709 C CA . LEU A 1 204 ? 4.181 -20.696 6.420 1.00 95.62 204 LEU A CA 1
ATOM 1710 C C . LEU A 1 204 ? 4.015 -21.480 7.728 1.00 95.62 204 LEU A C 1
ATOM 1712 O O . LEU A 1 204 ? 3.282 -22.464 7.775 1.00 95.62 204 LEU A O 1
ATOM 1716 N N . ARG A 1 205 ? 4.697 -21.051 8.798 1.00 95.19 205 ARG A N 1
ATOM 1717 C CA . ARG A 1 205 ? 4.625 -21.700 10.114 1.00 95.19 205 ARG A CA 1
ATOM 1718 C C . ARG A 1 205 ? 3.362 -21.326 10.880 1.00 95.19 205 ARG A C 1
ATOM 1720 O O . ARG A 1 205 ? 2.863 -22.169 11.616 1.00 95.19 205 ARG A O 1
ATOM 1727 N N . SER A 1 206 ? 2.850 -20.109 10.711 1.00 96.06 206 SER A N 1
ATOM 1728 C CA . SER A 1 206 ? 1.594 -19.676 11.335 1.00 96.06 206 SER A CA 1
ATOM 1729 C C . SER A 1 206 ? 0.339 -20.101 10.562 1.00 96.06 206 SER A C 1
ATOM 1731 O O . SER A 1 206 ? -0.764 -19.799 11.002 1.00 96.06 206 SER A O 1
ATOM 1733 N N . GLY A 1 207 ? 0.481 -20.805 9.432 1.00 96.25 207 GLY A N 1
ATOM 1734 C CA . GLY A 1 207 ? -0.651 -21.253 8.614 1.00 96.25 207 GLY A CA 1
ATOM 1735 C C . GLY A 1 207 ? -1.287 -20.151 7.757 1.00 96.25 207 GLY A C 1
ATOM 1736 O O . GLY A 1 207 ? -2.370 -20.347 7.215 1.00 96.25 207 GLY A O 1
ATOM 1737 N N . ASP A 1 208 ? -0.612 -19.013 7.586 1.00 96.44 208 ASP A N 1
ATOM 1738 C CA . ASP A 1 208 ? -1.095 -17.812 6.890 1.00 96.44 208 ASP A CA 1
ATOM 1739 C C . ASP A 1 208 ? -0.624 -17.744 5.429 1.00 96.44 208 ASP A C 1
ATOM 1741 O O . ASP A 1 208 ? -0.227 -16.697 4.914 1.00 96.44 208 ASP A O 1
ATOM 1745 N N . SER A 1 209 ? -0.632 -18.885 4.739 1.00 94.38 209 SER A N 1
ATOM 1746 C CA . SER A 1 209 ? -0.151 -18.971 3.351 1.00 94.38 209 SER A CA 1
ATOM 1747 C C . SER A 1 209 ? -0.941 -18.091 2.369 1.00 94.38 209 SER A C 1
ATOM 1749 O O . SER A 1 209 ? -0.376 -17.613 1.386 1.00 94.38 209 SER A O 1
ATOM 1751 N N . ASP A 1 210 ? -2.215 -17.807 2.655 1.00 94.44 210 ASP A N 1
ATOM 1752 C CA . ASP A 1 210 ? -3.064 -16.907 1.867 1.00 94.44 210 ASP A CA 1
ATOM 1753 C C . ASP A 1 210 ? -2.557 -15.457 1.883 1.00 94.44 210 ASP A C 1
ATOM 1755 O O . ASP A 1 210 ? -2.627 -14.767 0.863 1.00 94.44 210 ASP A O 1
ATOM 1759 N N . VAL A 1 211 ? -1.965 -15.019 2.997 1.00 94.81 211 VAL A N 1
ATOM 1760 C CA . VAL A 1 211 ? -1.388 -13.672 3.158 1.00 94.81 211 VAL A CA 1
ATOM 1761 C C . VAL A 1 211 ? -0.131 -13.473 2.301 1.00 94.81 211 VAL A C 1
ATOM 1763 O O . VAL A 1 211 ? 0.234 -12.348 1.957 1.00 94.81 211 VAL A O 1
ATOM 1766 N N . MET A 1 212 ? 0.533 -14.556 1.889 1.00 95.00 212 MET A N 1
ATOM 1767 C CA . MET A 1 212 ? 1.752 -14.476 1.075 1.00 95.00 212 MET A CA 1
ATOM 1768 C C . MET A 1 212 ? 1.498 -14.022 -0.366 1.00 95.00 212 MET A C 1
ATOM 1770 O O . MET A 1 212 ? 2.441 -13.650 -1.067 1.00 95.00 212 MET A O 1
ATOM 1774 N N . ARG A 1 213 ? 0.242 -14.047 -0.825 1.00 95.38 213 ARG A N 1
ATOM 1775 C CA . ARG A 1 213 ? -0.123 -13.767 -2.217 1.00 95.38 213 ARG A CA 1
ATOM 1776 C C . ARG A 1 213 ? 0.404 -12.421 -2.719 1.00 95.38 213 ARG A C 1
ATOM 1778 O O . ARG A 1 213 ? 0.930 -12.361 -3.827 1.00 95.38 213 ARG A O 1
ATOM 1785 N N . SER A 1 214 ? 0.329 -11.374 -1.899 1.00 93.56 214 SER A N 1
ATOM 1786 C CA . SER A 1 214 ? 0.781 -10.024 -2.264 1.00 93.56 214 SER A CA 1
ATOM 1787 C C . SER A 1 214 ? 2.273 -9.970 -2.629 1.00 93.56 214 SER A C 1
ATOM 1789 O O . SER A 1 214 ? 2.655 -9.251 -3.553 1.00 93.56 214 SER A O 1
ATOM 1791 N N . GLN A 1 215 ? 3.112 -10.784 -1.974 1.00 93.62 215 GLN A N 1
ATOM 1792 C CA . GLN A 1 215 ? 4.542 -10.917 -2.270 1.00 93.62 215 GLN A CA 1
ATOM 1793 C C . GLN A 1 215 ? 4.793 -11.582 -3.628 1.00 93.62 215 GLN A C 1
ATOM 1795 O O . GLN A 1 215 ? 5.668 -11.144 -4.374 1.00 93.62 215 GLN A O 1
ATOM 1800 N N . PHE A 1 216 ? 4.032 -12.622 -3.971 1.00 94.75 216 PHE A N 1
ATOM 1801 C CA . PHE A 1 216 ? 4.173 -13.306 -5.259 1.00 94.75 216 PHE A CA 1
ATOM 1802 C C . PHE A 1 216 ? 3.631 -12.463 -6.414 1.00 94.75 216 PHE A C 1
ATOM 1804 O O . PHE A 1 216 ? 4.296 -12.322 -7.442 1.00 94.75 216 PHE A O 1
ATOM 1811 N N . ASP A 1 217 ? 2.461 -11.851 -6.222 1.00 96.44 217 ASP A N 1
ATOM 1812 C CA . ASP A 1 217 ? 1.845 -10.973 -7.217 1.00 96.44 217 ASP A CA 1
ATOM 1813 C C . ASP A 1 217 ? 2.732 -9.750 -7.499 1.00 96.44 217 ASP A C 1
ATOM 1815 O O . ASP A 1 217 ? 2.836 -9.318 -8.647 1.00 96.44 217 ASP A O 1
ATOM 1819 N N . PHE A 1 218 ? 3.455 -9.245 -6.492 1.00 95.50 218 PHE A N 1
ATOM 1820 C CA . PHE A 1 218 ? 4.471 -8.212 -6.681 1.00 95.50 218 PHE A CA 1
ATOM 1821 C C . PHE A 1 218 ? 5.558 -8.631 -7.673 1.00 95.50 218 PHE A C 1
ATOM 1823 O O . PHE A 1 218 ? 5.697 -7.969 -8.700 1.00 95.50 218 PHE A O 1
ATOM 1830 N N . TYR A 1 219 ? 6.273 -9.735 -7.426 1.00 96.06 219 TYR A N 1
ATOM 1831 C CA . TYR A 1 219 ? 7.333 -10.199 -8.334 1.00 96.06 219 TYR A CA 1
ATOM 1832 C C . TYR A 1 219 ? 6.808 -10.532 -9.728 1.00 96.06 219 TYR A C 1
ATOM 1834 O O . TYR A 1 219 ? 7.468 -10.230 -10.724 1.00 96.06 219 TYR A O 1
ATOM 1842 N N . LYS A 1 220 ? 5.596 -11.089 -9.819 1.00 97.19 220 LYS A N 1
ATOM 1843 C CA . LYS A 1 220 ? 4.934 -11.334 -11.101 1.00 97.19 220 LYS A CA 1
ATOM 1844 C C . LYS A 1 220 ? 4.749 -10.037 -11.895 1.00 97.19 220 LYS A C 1
ATOM 1846 O O . LYS A 1 220 ? 5.096 -10.011 -13.073 1.00 97.19 220 LYS A O 1
ATOM 1851 N N . ARG A 1 221 ? 4.249 -8.964 -11.265 1.00 96.88 221 ARG A N 1
ATOM 1852 C CA . ARG A 1 221 ? 4.038 -7.658 -11.922 1.00 96.88 221 ARG A CA 1
ATOM 1853 C C . ARG A 1 221 ? 5.334 -7.052 -12.456 1.00 96.88 221 ARG A C 1
ATOM 1855 O O . ARG A 1 221 ? 5.334 -6.512 -13.554 1.00 96.88 221 ARG A O 1
ATOM 1862 N N . ILE A 1 222 ? 6.429 -7.166 -11.708 1.00 96.88 222 ILE A N 1
ATOM 1863 C CA . ILE A 1 222 ? 7.707 -6.525 -12.061 1.00 96.88 222 ILE A CA 1
ATOM 1864 C C . ILE A 1 222 ? 8.643 -7.400 -12.914 1.00 96.88 222 ILE A C 1
ATOM 1866 O O . ILE A 1 222 ? 9.705 -6.945 -13.339 1.00 96.88 222 ILE A O 1
ATOM 1870 N N . THR A 1 223 ? 8.264 -8.652 -13.186 1.00 97.62 223 THR A N 1
ATOM 1871 C CA . THR A 1 223 ? 9.055 -9.596 -13.995 1.00 97.62 223 THR A CA 1
ATOM 1872 C C . THR A 1 223 ? 9.426 -9.049 -15.384 1.00 97.62 223 THR A C 1
ATOM 1874 O O . THR A 1 223 ? 10.594 -9.189 -15.752 1.00 97.62 223 THR A O 1
ATOM 1877 N N . PRO A 1 224 ? 8.524 -8.393 -16.149 1.00 97.31 224 PRO A N 1
ATOM 1878 C CA . PRO A 1 224 ? 8.873 -7.843 -17.461 1.00 97.31 224 PRO A CA 1
ATOM 1879 C C . PRO A 1 224 ? 10.038 -6.847 -17.402 1.00 97.31 224 PRO A C 1
ATOM 1881 O O . PRO A 1 224 ? 10.985 -6.959 -18.180 1.00 97.31 224 PRO A O 1
ATOM 1884 N N . ASN A 1 225 ? 10.027 -5.941 -16.419 1.00 97.69 225 ASN A N 1
ATOM 1885 C CA . ASN A 1 225 ? 11.116 -4.986 -16.215 1.00 97.69 225 ASN A CA 1
ATOM 1886 C C . ASN A 1 225 ? 12.416 -5.709 -15.858 1.00 97.69 225 ASN A C 1
ATOM 1888 O O . ASN A 1 225 ? 13.451 -5.440 -16.457 1.00 97.69 225 ASN A O 1
ATOM 1892 N N . ALA A 1 226 ? 12.371 -6.674 -14.938 1.00 97.38 226 ALA A N 1
ATOM 1893 C CA . ALA A 1 226 ? 13.557 -7.427 -14.532 1.00 97.38 226 ALA A CA 1
ATOM 1894 C C . ALA A 1 226 ? 14.192 -8.232 -15.678 1.00 97.38 226 ALA A C 1
ATOM 1896 O O . ALA A 1 226 ? 15.416 -8.358 -15.725 1.00 97.38 226 ALA A O 1
ATOM 1897 N N . MET A 1 227 ? 13.388 -8.762 -16.606 1.00 97.94 227 MET A N 1
ATOM 1898 C CA . MET A 1 227 ? 13.891 -9.409 -17.823 1.00 97.94 227 MET A CA 1
ATOM 1899 C C . MET A 1 227 ? 14.521 -8.403 -18.789 1.00 97.94 227 MET A C 1
ATOM 1901 O O . MET A 1 227 ? 15.583 -8.672 -19.350 1.00 97.94 227 MET A O 1
ATOM 1905 N N . LEU A 1 228 ? 13.902 -7.231 -18.959 1.00 97.06 228 LEU A N 1
ATOM 1906 C CA . LEU A 1 228 ? 14.433 -6.165 -19.809 1.00 97.06 228 LEU A CA 1
ATOM 1907 C C . LEU A 1 228 ? 15.797 -5.682 -19.300 1.00 97.06 228 LEU A C 1
ATOM 1909 O O . LEU A 1 228 ? 16.749 -5.592 -20.075 1.00 97.06 228 LEU A O 1
ATOM 1913 N N . ILE A 1 229 ? 15.915 -5.438 -17.993 1.00 95.94 229 ILE A N 1
ATOM 1914 C CA . ILE A 1 229 ? 17.171 -5.054 -17.334 1.00 95.94 229 ILE A CA 1
ATOM 1915 C C . ILE A 1 229 ? 18.236 -6.137 -17.520 1.00 95.94 229 ILE A C 1
ATOM 1917 O O . ILE A 1 229 ? 19.367 -5.827 -17.899 1.00 95.94 229 ILE A O 1
ATOM 1921 N N . ALA A 1 230 ? 17.875 -7.405 -17.313 1.00 96.81 230 ALA A N 1
ATOM 1922 C CA . ALA A 1 230 ? 18.793 -8.524 -17.483 1.00 96.81 230 ALA A CA 1
ATOM 1923 C C . ALA A 1 230 ? 19.340 -8.620 -18.914 1.00 96.81 230 ALA A C 1
ATOM 1925 O O . ALA A 1 230 ? 20.549 -8.751 -19.119 1.00 96.81 230 ALA A O 1
ATOM 1926 N N . LYS A 1 231 ? 18.456 -8.481 -19.907 1.00 96.75 231 LYS A N 1
ATOM 1927 C CA . LYS A 1 231 ? 18.837 -8.490 -21.318 1.00 96.75 231 LYS A CA 1
ATOM 1928 C C . LYS A 1 231 ? 19.714 -7.291 -21.675 1.00 96.75 231 LYS A C 1
ATOM 1930 O O . LYS A 1 231 ? 20.699 -7.459 -22.384 1.00 96.75 231 LYS A O 1
ATOM 1935 N N . ARG A 1 232 ? 19.381 -6.095 -21.186 1.00 94.19 232 ARG A N 1
ATOM 1936 C CA . ARG A 1 232 ? 20.089 -4.855 -21.533 1.00 94.19 232 ARG A CA 1
ATOM 1937 C C . ARG A 1 232 ? 21.505 -4.798 -20.969 1.00 94.19 232 ARG A C 1
ATOM 1939 O O . ARG A 1 232 ? 22.424 -4.438 -21.695 1.00 94.19 232 ARG A O 1
ATOM 1946 N N . PHE A 1 233 ? 21.675 -5.111 -19.687 1.00 95.31 233 PHE A N 1
ATOM 1947 C CA . PHE A 1 233 ? 22.955 -4.893 -19.003 1.00 95.31 233 PHE A CA 1
ATOM 1948 C C . PHE A 1 233 ? 23.833 -6.138 -18.916 1.00 95.31 233 PHE A C 1
ATOM 1950 O O . PHE A 1 233 ? 25.044 -6.005 -18.755 1.00 95.31 233 PHE A O 1
ATOM 1957 N N . PHE A 1 234 ? 23.248 -7.332 -19.028 1.00 95.88 234 PHE A N 1
ATOM 1958 C CA . PHE A 1 234 ? 23.975 -8.592 -18.862 1.00 95.88 234 PHE A CA 1
ATOM 1959 C C . PHE A 1 234 ? 23.845 -9.538 -20.063 1.00 95.88 234 PHE A C 1
ATOM 1961 O O . PHE A 1 234 ? 24.475 -10.589 -20.061 1.00 95.88 234 PHE A O 1
ATOM 1968 N N . ASP A 1 235 ? 23.044 -9.187 -21.077 1.00 97.00 235 ASP A N 1
ATOM 1969 C CA . ASP A 1 235 ? 22.761 -10.011 -22.262 1.00 97.00 235 ASP A CA 1
ATOM 1970 C C . ASP A 1 235 ? 22.224 -11.423 -21.944 1.00 97.00 235 ASP A C 1
ATOM 1972 O O . ASP A 1 235 ? 22.424 -12.380 -22.691 1.00 97.00 235 ASP A O 1
ATOM 1976 N N . VAL A 1 236 ? 21.490 -11.568 -20.833 1.00 97.50 236 VAL A N 1
ATOM 1977 C CA . VAL A 1 236 ? 20.906 -12.854 -20.416 1.00 97.50 236 VAL A CA 1
ATOM 1978 C C . VAL A 1 236 ? 19.389 -12.882 -20.582 1.00 97.50 236 VAL A C 1
ATOM 1980 O O . VAL A 1 236 ? 18.697 -11.896 -20.340 1.00 97.50 236 VAL A O 1
ATOM 1983 N N . ASN A 1 237 ? 18.854 -14.048 -20.956 1.00 96.75 237 ASN A N 1
ATOM 1984 C CA . ASN A 1 237 ? 17.413 -14.304 -21.008 1.00 96.75 237 ASN A CA 1
ATOM 1985 C C . ASN A 1 237 ? 16.913 -14.872 -19.668 1.00 96.75 237 ASN A C 1
ATOM 1987 O O . ASN A 1 237 ? 16.528 -16.037 -19.570 1.00 96.75 237 ASN A O 1
ATOM 1991 N N . ALA A 1 238 ? 17.003 -14.060 -18.618 1.00 96.31 238 ALA A N 1
ATOM 1992 C CA . ALA A 1 238 ? 16.584 -14.392 -17.258 1.00 96.31 238 ALA A CA 1
ATOM 1993 C C . ALA A 1 238 ? 16.042 -13.138 -16.556 1.00 96.31 238 ALA A C 1
ATOM 1995 O O . ALA A 1 238 ? 16.157 -12.038 -17.081 1.00 96.31 238 ALA A O 1
ATOM 1996 N N . THR A 1 239 ? 15.457 -13.274 -15.368 1.00 95.88 239 THR A N 1
ATOM 1997 C CA . THR A 1 239 ? 15.115 -12.119 -14.521 1.00 95.88 239 THR A CA 1
ATOM 1998 C C . THR A 1 239 ? 16.314 -11.692 -13.686 1.00 95.88 239 THR A C 1
ATOM 2000 O O . THR A 1 239 ? 16.932 -12.539 -13.040 1.00 95.88 239 THR A O 1
ATOM 2003 N N . HIS A 1 240 ? 16.583 -10.389 -13.611 1.00 94.56 240 HIS A N 1
ATOM 2004 C CA . HIS A 1 240 ? 17.550 -9.821 -12.674 1.00 94.56 240 HIS A CA 1
ATOM 2005 C C . HIS A 1 240 ? 16.854 -8.840 -11.721 1.00 94.56 240 HIS A C 1
ATOM 2007 O O . HIS A 1 240 ? 16.439 -7.759 -12.134 1.00 94.56 240 HIS A O 1
ATOM 2013 N N . PHE A 1 241 ? 16.754 -9.204 -10.440 1.00 93.50 241 PHE A N 1
ATOM 2014 C CA . PHE A 1 241 ? 16.263 -8.327 -9.373 1.00 93.50 241 PHE A CA 1
ATOM 2015 C C . PHE A 1 241 ? 17.438 -7.833 -8.527 1.00 93.50 241 PHE A C 1
ATOM 2017 O O . PHE A 1 241 ? 18.256 -8.637 -8.083 1.00 93.50 241 PHE A O 1
ATOM 2024 N N . SER A 1 242 ? 17.527 -6.522 -8.299 1.00 92.81 242 SER A N 1
ATOM 2025 C CA . SER A 1 242 ? 18.509 -5.940 -7.379 1.00 92.81 242 SER A CA 1
ATOM 2026 C C . SER A 1 242 ? 18.086 -6.119 -5.916 1.00 92.81 242 SER A C 1
ATOM 2028 O O . SER A 1 242 ? 16.930 -6.409 -5.614 1.00 92.81 242 SER A O 1
ATOM 2030 N N . GLU A 1 243 ? 19.027 -5.906 -4.990 1.00 92.69 243 GLU A N 1
ATOM 2031 C CA . GLU A 1 243 ? 18.767 -5.986 -3.544 1.00 92.69 243 GLU A CA 1
ATOM 2032 C C . GLU A 1 243 ? 17.665 -5.017 -3.098 1.00 92.69 243 GLU A C 1
ATOM 2034 O O . GLU A 1 243 ? 16.807 -5.371 -2.294 1.00 92.69 243 GLU A O 1
ATOM 2039 N N . GLN A 1 244 ? 17.684 -3.791 -3.625 1.00 92.62 244 GLN A N 1
ATOM 2040 C CA . GLN A 1 244 ? 16.683 -2.766 -3.356 1.00 92.62 244 GLN A CA 1
ATOM 2041 C C . GLN A 1 244 ? 15.941 -2.444 -4.643 1.00 92.62 244 GLN A C 1
ATOM 2043 O O . GLN A 1 244 ? 16.518 -1.856 -5.559 1.00 92.62 244 GLN A O 1
ATOM 2048 N N . ILE A 1 245 ? 14.666 -2.815 -4.688 1.00 93.88 245 ILE A N 1
ATOM 2049 C CA . ILE A 1 245 ? 13.770 -2.564 -5.817 1.00 93.88 245 ILE A CA 1
ATOM 2050 C C . ILE A 1 245 ? 12.584 -1.716 -5.375 1.00 93.88 245 ILE A C 1
ATOM 2052 O O . ILE A 1 245 ? 12.155 -1.789 -4.223 1.00 93.88 245 ILE A O 1
ATOM 2056 N N . ASP A 1 246 ? 12.044 -0.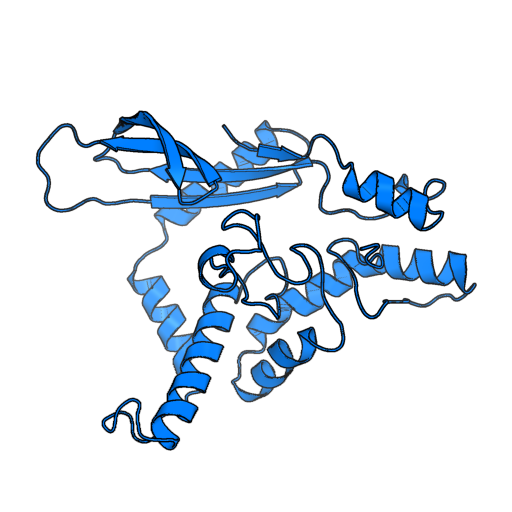904 -6.274 1.00 93.06 246 ASP A N 1
ATOM 2057 C CA . ASP A 1 246 ? 10.801 -0.175 -6.026 1.00 93.06 246 ASP A CA 1
ATOM 2058 C C . ASP A 1 246 ? 9.563 -0.911 -6.579 1.00 93.06 246 ASP A C 1
ATOM 2060 O O . ASP A 1 246 ? 9.618 -2.078 -6.973 1.00 93.06 246 ASP A O 1
ATOM 2064 N N . ASN A 1 247 ? 8.414 -0.232 -6.603 1.00 92.81 247 ASN A N 1
ATOM 2065 C CA . ASN A 1 247 ? 7.154 -0.778 -7.107 1.00 92.81 247 ASN A CA 1
ATOM 2066 C C . ASN A 1 247 ? 7.168 -1.151 -8.609 1.00 92.81 247 ASN A C 1
ATOM 2068 O O . ASN A 1 247 ? 6.291 -1.901 -9.040 1.00 92.81 247 ASN A O 1
ATOM 2072 N N . SER A 1 248 ? 8.129 -0.648 -9.389 1.00 94.50 248 SER A N 1
ATOM 2073 C CA . SER A 1 248 ? 8.371 -1.013 -10.794 1.00 94.50 248 SER A CA 1
ATOM 2074 C C . SER A 1 248 ? 9.363 -2.175 -10.953 1.00 94.50 248 SER A C 1
ATOM 2076 O O . SER A 1 248 ? 9.477 -2.746 -12.036 1.00 94.50 248 SER A O 1
ATOM 2078 N N . GLY A 1 249 ? 10.086 -2.538 -9.890 1.00 94.56 249 GLY A N 1
ATOM 2079 C CA . GLY A 1 249 ? 11.152 -3.541 -9.923 1.00 94.56 249 GLY A CA 1
ATOM 2080 C C . GLY A 1 249 ? 12.515 -3.010 -10.355 1.00 94.56 249 GLY A C 1
ATOM 2081 O O . GLY A 1 249 ? 13.467 -3.787 -10.402 1.00 94.56 249 GLY A O 1
ATOM 2082 N N . LEU A 1 250 ? 12.626 -1.716 -10.662 1.00 94.62 250 LEU A N 1
ATOM 2083 C CA . LEU A 1 250 ? 13.911 -1.077 -10.920 1.00 94.62 250 LEU A CA 1
ATOM 2084 C C . LEU A 1 250 ? 14.673 -0.851 -9.617 1.00 94.62 250 LEU A C 1
ATOM 2086 O O . LEU A 1 250 ? 14.079 -0.698 -8.545 1.00 94.62 250 LEU A O 1
ATOM 2090 N N . SER A 1 251 ? 16.004 -0.802 -9.729 1.00 91.12 251 SER A N 1
ATOM 2091 C CA . SER A 1 251 ? 16.852 -0.486 -8.585 1.00 91.12 251 SER A CA 1
ATOM 2092 C C . SER A 1 251 ? 16.514 0.895 -8.061 1.00 91.12 251 SER A C 1
ATOM 2094 O O . SER A 1 251 ? 16.264 1.822 -8.838 1.00 91.12 251 SER A O 1
ATOM 2096 N N . ASN A 1 252 ? 16.551 1.051 -6.745 1.00 82.75 252 ASN A N 1
ATOM 2097 C CA . ASN A 1 252 ? 16.412 2.377 -6.189 1.00 82.75 252 ASN A CA 1
ATOM 2098 C C . ASN A 1 252 ? 17.662 3.235 -6.411 1.00 82.75 252 ASN A C 1
ATOM 2100 O O . ASN A 1 252 ? 18.767 2.702 -6.488 1.00 82.75 252 ASN A O 1
ATOM 2104 N N . VAL A 1 253 ? 17.472 4.548 -6.555 1.00 76.12 253 VAL A N 1
ATOM 2105 C CA . VAL A 1 253 ? 18.520 5.513 -6.957 1.00 76.12 253 VAL A CA 1
ATOM 2106 C C . VAL A 1 253 ? 18.849 6.543 -5.871 1.00 76.12 253 VAL A C 1
ATOM 2108 O O . VAL A 1 253 ? 19.503 7.541 -6.165 1.00 76.12 253 VAL A O 1
ATOM 2111 N N . PHE A 1 254 ? 18.386 6.323 -4.638 1.00 63.84 254 PHE A N 1
ATOM 2112 C CA . PHE A 1 254 ? 18.644 7.207 -3.497 1.00 63.84 254 PHE A CA 1
ATOM 2113 C C . PHE A 1 254 ? 19.791 6.759 -2.596 1.00 63.84 254 PHE A C 1
ATOM 2115 O O . PHE A 1 254 ? 19.990 5.534 -2.443 1.00 63.84 254 PHE A O 1
#

Sequence (254 aa):
MSHRNEQMPLWDFQLKQQHLDDVRDQLYTPMLNNEFRLWIYSPQLRPGNITSGNYVNTTFKGFSLSSTENKKKFDLKIALCQTQADNHDEWMTGLTRIVDSAWNNTREASVAWWHQYWDRSYIIINEHTGSSDLGYQVGKSYQLWRYMMGCNAYSEWPTKFNGGIHTFDPHFTNRKMSFTPDYRRWGGGTFTVQNQPLLYWPLLRSGDSDVMRSQFDFYKRITPNAMLIAKRFFDVNATHFSEQIDNSGLSNVF

Foldseek 3Di:
DKDFQQDDPVVVVQCVVVVNPVVVVLFDDQRHQKIKDKDKDWPQWDWDDWDWDDDPLDTDIDTDIDGPDDDPDTDMQIFMFIGRDPDDVRSVVVRVVRSVVSVVDDPVVVVVVVCVLPVLDAQAFPCPPPDVDPSNVVRVVVVVLSVQLVVCQPPLAAQALQRGPDFAACCVVPVVPSDGSVDTVVDPFKDFPVRRVVSVVCCVVSVSPSSCVSVVSQCVSQQSVQQVVCCVPPVDRGGDADRIAGSSRDHDDD

InterPro domains:
  IPR008928 Six-hairpin glycosidase superfamily [SSF48208] (84-237)
  IPR012341 Six-hairpin glycosidase-like superfamily [G3DSA:1.50.10.10] (50-250)
  IPR043757 Domain of unknown function DUF5703 [PF18961] (2-123)